Protein AF-A0A1I6L1E8-F1 (afdb_monomer)

Organism: NCBI:txid1166337

Solvent-accessible surface area (backbone atoms only — not comparable to full-atom values): 13749 Å² total; per-residue (Å²): 143,84,75,84,74,74,84,59,67,59,55,34,40,74,47,43,68,60,51,37,46,68,65,55,56,57,80,33,70,62,104,59,53,76,53,41,58,64,38,25,51,51,26,53,58,35,51,70,70,40,59,64,65,52,65,41,67,74,58,65,43,66,90,60,54,74,82,74,50,52,73,67,56,50,54,50,47,52,53,53,31,50,59,41,52,62,48,39,50,61,25,24,54,32,22,46,51,32,17,53,41,19,40,53,50,17,61,52,37,70,72,37,87,89,50,58,69,62,30,28,50,42,27,41,45,30,13,51,54,20,44,54,50,26,55,63,56,29,70,67,52,53,52,50,50,51,51,52,53,53,49,54,51,51,53,47,35,54,53,43,51,52,50,28,51,55,29,44,64,61,31,54,59,35,39,53,48,33,58,62,52,56,76,69,55,83,51,35,75,47,44,53,57,49,38,62,64,24,45,33,47,30,48,68,38,34,62,55,25,19,74,56,37,65,86,40,38,70,55,39,64,61,44,45,57,68,36,65,58,81,70,65,41,93,39,67,67,52,33,52,52,54,51,49,52,52,47,52,54,38,49,53,53,53,60,77,72,109

Nearest PDB structures (foldseek):
  8yns-assembly1_R  TM=3.116E-01  e=3.490E-01  Homo sapiens
  4z35-assembly1_A  TM=2.557E-01  e=1.732E+00  Homo sapiens
  6bqg-assembly1_A  TM=2.833E-01  e=2.913E+00  Homo sapiens

pLDDT: mean 87.45, std 11.3, range [38.75, 97.56]

Radius of gyration: 33.67 Å; Cα contacts (8 Å, |Δi|>4): 260; chains: 1; bounding box: 73×27×95 Å

Foldseek 3Di:
DDDPDDQDPLLALVVLVVQLDPLQCVVQPDPCRLVLSVLSVVLVVLVVVAPSQLLALCSVCPPQDLLNDDVVSLVVSVVSNVVRLVSLVVSLVSLQVSLVSLVVVLVVLVPDPSGDVRNSVSSNSSNVSSVVSSVCSDPVNSVVSSVVRSVVSVVSNVVLVVLLCVLLVQQQVLLVVLLVCLVVDDWLVSCLVSLVRRLLSNLVSQVSNCVSPVVSVVLSVQSNVLNVPNDGDPGPVSSVVSSVSSNVSSVVVNVVSD

Secondary structure (DSSP, 8-state):
----PPPPGGG-HHHHHHHTHHHHHHTT-SS-TTSHHHHHHHHHHHHHTS-GGGGSHHHHTTT--GGG--HHHHHHHHHHHHHHHHHHHHHHHHHHHHHHHHHHHHHHHHH-TTS-HHHHHHHHHHHHHHHHHHHHT-HHHHHHHHHHHHHHHHHHHHHHHHHHHHHHHHHHHHHHHHHHHGGG--STTHHHHHIIIIIHHHHHHHHHHHHH-GGGHHHHHHHHHHHH--PPPSSHHHHHHHHHHHHHHHHHHHHHT-

Sequence (258 aa):
MALPIKYPDELKNSNWQKKKGLVAKIATSGDAGTGIGKLLIALEAAWGKIKWDQLGFDQVMKGVGRTSVGEDHIKEYVKVVNGEISKALPARKLAAAVETEAKKVAEGWAKDKLIPKSATAAAAGVSLAARDLAYAMAPGNFAEFMKEEVNAIRVAIKKNEAFKQQALQKVKPLVAKMLSEAAKVKQPEDWADFWKEYVRGVGTQMPLAAKAEPALDPLYRKFKAPAANQTNPKDDKEMKKRLNEVITLGKEIQAELR

Structure (mmCIF, N/CA/C/O backbone):
data_AF-A0A1I6L1E8-F1
#
_entry.id   AF-A0A1I6L1E8-F1
#
loop_
_atom_site.group_PDB
_atom_site.id
_atom_site.type_symbol
_atom_site.label_atom_id
_atom_site.label_alt_id
_atom_site.label_comp_id
_atom_site.label_asym_id
_atom_site.label_entity_id
_atom_site.label_seq_id
_atom_site.pdbx_PDB_ins_code
_atom_site.Cartn_x
_atom_site.Cartn_y
_atom_site.Cartn_z
_atom_site.occupancy
_atom_site.B_iso_or_equiv
_atom_site.auth_seq_id
_atom_site.auth_comp_id
_atom_site.auth_asym_id
_atom_site.auth_atom_id
_atom_site.pdbx_PDB_model_num
ATOM 1 N N . MET A 1 1 ? 3.539 -1.031 11.657 1.00 53.78 1 MET A N 1
ATOM 2 C CA . MET A 1 1 ? 2.269 -1.394 10.979 1.00 53.78 1 MET A CA 1
ATOM 3 C C . MET A 1 1 ? 1.324 -2.172 11.899 1.00 53.78 1 MET A C 1
ATOM 5 O O . MET A 1 1 ? 1.494 -3.368 12.114 1.00 53.78 1 MET A O 1
ATOM 9 N N . ALA A 1 2 ? 0.338 -1.453 12.440 1.00 43.38 2 ALA A N 1
ATOM 10 C CA . ALA A 1 2 ? -0.875 -1.951 13.087 1.00 43.38 2 ALA A CA 1
ATOM 11 C C . ALA A 1 2 ? -1.807 -0.718 13.330 1.00 43.38 2 ALA A C 1
ATOM 13 O O . ALA A 1 2 ? -1.333 0.240 13.919 1.00 43.38 2 ALA A O 1
ATOM 14 N N . LEU A 1 3 ? -3.084 -0.633 12.904 1.00 54.00 3 LEU A N 1
ATOM 15 C CA . LEU A 1 3 ? -3.986 -1.745 12.593 1.00 54.00 3 LEU A CA 1
ATOM 16 C C . LEU A 1 3 ? -5.151 -1.465 11.618 1.00 54.00 3 LEU A C 1
ATOM 18 O O . LEU A 1 3 ? -5.860 -0.466 11.755 1.00 54.00 3 LEU A O 1
ATOM 22 N N . PRO A 1 4 ? -5.504 -2.488 10.811 1.00 58.53 4 PRO A N 1
ATOM 23 C CA . PRO A 1 4 ? -6.896 -2.876 10.605 1.00 58.53 4 PRO A CA 1
ATOM 24 C C . PRO A 1 4 ? -7.494 -3.322 11.947 1.00 58.53 4 PRO A C 1
ATOM 26 O O . PRO A 1 4 ? -7.360 -4.470 12.378 1.00 58.53 4 PRO A O 1
ATOM 29 N N . ILE A 1 5 ? -8.098 -2.373 12.654 1.00 69.94 5 ILE A N 1
ATOM 30 C CA . ILE A 1 5 ? -8.742 -2.621 13.939 1.00 69.94 5 ILE A CA 1
ATOM 31 C C . ILE A 1 5 ? -9.924 -3.567 13.684 1.00 69.94 5 ILE A C 1
ATOM 33 O O . ILE A 1 5 ? -10.759 -3.321 12.816 1.00 69.94 5 ILE A O 1
ATOM 37 N N . LYS A 1 6 ? -9.999 -4.682 14.412 1.00 84.81 6 LYS A N 1
ATOM 38 C CA . LYS A 1 6 ? -11.206 -5.515 14.406 1.00 84.81 6 LYS A CA 1
ATOM 39 C C . LYS A 1 6 ? -12.206 -4.918 15.382 1.00 84.81 6 LYS A C 1
ATOM 41 O O . LYS A 1 6 ? -11.819 -4.494 16.467 1.00 84.81 6 LYS A O 1
ATOM 46 N N . TYR A 1 7 ? -13.483 -4.912 15.007 1.00 90.81 7 TYR A N 1
ATOM 47 C CA . TYR A 1 7 ? -14.528 -4.482 15.926 1.00 90.81 7 TYR A CA 1
ATOM 48 C C . TYR A 1 7 ? -14.605 -5.458 17.115 1.00 90.81 7 TYR A C 1
ATOM 50 O O . TYR A 1 7 ? -14.816 -6.651 16.871 1.00 90.81 7 TYR A O 1
ATOM 58 N N . PRO A 1 8 ? -14.426 -4.999 18.369 1.00 92.88 8 PRO A N 1
ATOM 59 C CA . PRO A 1 8 ? -14.453 -5.879 19.533 1.00 92.88 8 PRO A CA 1
ATOM 60 C C . PRO A 1 8 ? -15.817 -6.547 19.716 1.00 92.88 8 PRO A C 1
ATOM 62 O O . PRO A 1 8 ? -16.863 -5.902 19.607 1.00 92.88 8 PRO A O 1
ATOM 65 N N . ASP A 1 9 ? -15.822 -7.837 20.046 1.00 94.00 9 ASP A N 1
ATOM 66 C CA . ASP A 1 9 ? -17.060 -8.586 20.266 1.00 94.00 9 ASP A CA 1
ATOM 67 C C . ASP A 1 9 ? -17.824 -8.085 21.498 1.00 94.00 9 ASP A C 1
ATOM 69 O O . ASP A 1 9 ? -19.053 -8.137 21.529 1.00 94.00 9 ASP A O 1
ATOM 73 N N . GLU A 1 10 ? -17.124 -7.569 22.504 1.00 93.25 10 GLU A N 1
ATOM 74 C CA . GLU A 1 10 ? -17.691 -6.941 23.697 1.00 93.25 10 GLU A CA 1
ATOM 75 C C . GLU A 1 10 ? -18.568 -5.738 23.353 1.00 93.25 10 GLU A C 1
ATOM 77 O O . GLU A 1 10 ? -19.549 -5.484 24.049 1.00 93.25 10 GLU A O 1
ATOM 82 N N . LEU A 1 11 ? -18.248 -5.030 22.267 1.00 94.75 11 LEU A N 1
ATOM 83 C CA . LEU A 1 11 ? -18.979 -3.845 21.825 1.00 94.75 11 LEU A CA 1
ATOM 84 C C . LEU A 1 11 ? -20.156 -4.180 20.909 1.00 94.75 11 LEU A C 1
ATOM 86 O O . LEU A 1 11 ? -20.935 -3.297 20.567 1.00 94.75 11 LEU A O 1
ATOM 90 N N . LYS A 1 12 ? -20.352 -5.455 20.558 1.00 93.31 12 LYS A N 1
ATOM 91 C CA . LYS A 1 12 ? -21.557 -5.858 19.836 1.00 93.31 12 LYS A CA 1
ATOM 92 C C . LYS A 1 12 ? -22.771 -5.761 20.755 1.00 93.31 12 LYS A C 1
ATOM 94 O O . LYS A 1 12 ? -22.840 -6.446 21.781 1.00 93.31 12 LYS A O 1
ATOM 99 N N . ASN A 1 13 ? -23.794 -5.008 20.359 1.00 90.44 13 ASN A N 1
ATOM 100 C CA . ASN A 1 13 ? -25.059 -4.915 21.080 1.00 90.44 13 ASN A CA 1
ATOM 101 C C . ASN A 1 13 ? -25.682 -6.306 21.260 1.00 90.44 13 ASN A C 1
ATOM 103 O O . ASN A 1 13 ? -26.184 -6.618 22.336 1.00 90.44 13 ASN A O 1
ATOM 107 N N . SER A 1 14 ? -25.578 -7.193 20.265 1.00 89.56 14 SER A N 1
ATOM 108 C CA . SER A 1 14 ? -26.045 -8.579 20.398 1.00 89.56 14 SER A CA 1
ATOM 109 C C . SER A 1 14 ? -25.399 -9.310 21.580 1.00 89.56 14 SER A C 1
ATOM 111 O O . SER A 1 14 ? -26.069 -10.067 22.281 1.00 89.56 14 SER A O 1
ATOM 113 N N . ASN A 1 15 ? -24.108 -9.076 21.827 1.00 89.88 15 ASN A N 1
ATOM 114 C CA . ASN A 1 15 ? -23.373 -9.695 22.926 1.00 89.88 15 ASN A CA 1
ATOM 115 C C . ASN A 1 15 ? -23.704 -9.026 24.260 1.00 89.88 15 ASN A C 1
ATOM 117 O O . ASN A 1 15 ? -23.913 -9.729 25.249 1.00 89.88 15 ASN A O 1
ATOM 121 N N . TRP A 1 16 ? -23.851 -7.701 24.281 1.00 87.69 16 TRP A N 1
ATOM 122 C CA . TRP A 1 16 ? -24.336 -6.964 25.449 1.00 87.69 16 TRP A CA 1
ATOM 123 C C . TRP A 1 16 ? -25.709 -7.465 25.920 1.00 87.69 16 TRP A C 1
ATOM 125 O O . TRP A 1 16 ? -25.883 -7.804 27.092 1.00 87.69 16 TRP A O 1
ATOM 135 N N . GLN A 1 17 ? -26.678 -7.593 25.006 1.00 85.12 17 GLN A N 1
ATOM 136 C CA . GLN A 1 17 ? -28.033 -8.051 25.335 1.00 85.12 17 GLN A CA 1
ATOM 137 C C . GLN A 1 17 ? -28.064 -9.485 25.880 1.00 85.12 17 GLN A C 1
ATOM 139 O O . GLN A 1 17 ? -28.928 -9.795 26.704 1.00 85.12 17 GLN A O 1
ATOM 144 N N . LYS A 1 18 ? -27.133 -10.345 25.439 1.00 85.06 18 LYS A N 1
ATOM 145 C CA . LYS A 1 18 ? -26.956 -11.709 25.958 1.00 85.06 18 LYS A CA 1
ATOM 146 C C . LYS A 1 18 ? -26.315 -11.708 27.350 1.00 85.06 18 LYS A C 1
ATOM 148 O O . LYS A 1 18 ? -26.827 -12.365 28.250 1.00 85.06 18 LYS A O 1
ATOM 153 N N . LYS A 1 19 ? -25.222 -10.960 27.540 1.00 84.06 19 LYS A N 1
ATOM 154 C CA . LYS A 1 19 ? -24.396 -11.003 28.762 1.00 84.06 19 LYS A CA 1
ATOM 155 C C . LYS A 1 19 ? -24.996 -10.254 29.957 1.00 84.06 19 LYS A C 1
ATOM 157 O O . LYS A 1 19 ? -24.737 -10.650 31.087 1.00 84.06 19 LYS A O 1
ATOM 162 N N . LYS A 1 20 ? -25.818 -9.218 29.745 1.00 73.44 20 LYS A N 1
ATOM 163 C CA . LYS A 1 20 ? -26.430 -8.462 30.858 1.00 73.44 20 LYS A CA 1
ATOM 164 C C . LYS A 1 20 ? -27.486 -9.251 31.654 1.00 73.44 20 LYS A C 1
ATOM 166 O O . LYS A 1 20 ? -27.786 -8.896 32.787 1.00 73.44 20 LYS A O 1
ATOM 171 N N . GLY A 1 21 ? -28.035 -10.332 31.090 1.00 72.69 21 GLY A N 1
ATOM 172 C CA . GLY A 1 21 ? -29.026 -11.189 31.755 1.00 72.69 21 GLY A CA 1
ATOM 173 C C . GLY A 1 21 ? -30.422 -10.562 31.916 1.00 72.69 21 GLY A C 1
ATOM 174 O O . GLY A 1 21 ? -30.653 -9.396 31.593 1.00 72.69 21 GLY A O 1
ATOM 175 N N . LEU A 1 22 ? -31.386 -11.364 32.391 1.00 71.94 22 LEU A N 1
ATOM 176 C CA . LEU A 1 22 ? -32.785 -10.949 32.602 1.00 71.94 22 LEU A CA 1
ATOM 177 C C . LEU A 1 22 ? -32.937 -9.943 33.752 1.00 71.94 22 LEU A C 1
ATOM 179 O O . LEU A 1 22 ? -33.719 -9.006 33.638 1.00 71.94 22 LEU A O 1
ATOM 183 N N . VAL A 1 23 ? -32.145 -10.081 34.819 1.00 61.84 23 VAL A N 1
ATOM 184 C CA . VAL A 1 23 ? -32.236 -9.209 36.002 1.00 61.84 23 VAL A CA 1
ATOM 185 C C . VAL A 1 23 ? -31.848 -7.768 35.670 1.00 61.84 23 VAL A C 1
ATOM 187 O O . VAL A 1 23 ? -32.558 -6.859 36.068 1.00 61.84 23 VAL A O 1
ATOM 190 N N . ALA A 1 24 ? -30.820 -7.531 34.847 1.00 61.12 24 ALA A N 1
ATOM 191 C CA . ALA A 1 24 ? -30.499 -6.181 34.379 1.00 61.12 24 ALA A CA 1
ATOM 192 C C . ALA A 1 24 ? -31.568 -5.600 33.440 1.00 61.12 24 ALA A C 1
ATOM 194 O O . ALA A 1 24 ? -31.746 -4.387 33.404 1.00 61.12 24 ALA A O 1
ATOM 195 N N . LYS A 1 25 ? -32.283 -6.438 32.671 1.00 63.44 25 LYS A N 1
ATOM 196 C CA . LYS A 1 25 ? -33.417 -5.992 31.836 1.00 63.44 25 LYS A CA 1
ATOM 197 C C . LYS A 1 25 ? -34.610 -5.550 32.687 1.00 63.44 25 LYS A C 1
ATOM 199 O O . LYS A 1 25 ? -35.291 -4.609 32.305 1.00 63.44 25 LYS A O 1
ATOM 204 N N . ILE A 1 26 ? -34.836 -6.215 33.821 1.00 61.50 26 ILE A N 1
ATOM 205 C CA . ILE A 1 26 ? -35.952 -5.941 34.735 1.00 61.50 26 ILE A CA 1
ATOM 206 C C . ILE A 1 26 ? -35.602 -4.813 35.715 1.00 61.50 26 ILE A C 1
ATOM 208 O O . ILE A 1 26 ? -36.386 -3.896 35.878 1.00 61.50 26 ILE A O 1
ATOM 212 N N . ALA A 1 27 ? -34.399 -4.791 36.294 1.00 58.44 27 ALA A N 1
ATOM 213 C CA . ALA A 1 27 ? -33.936 -3.706 37.170 1.00 58.44 27 ALA A CA 1
ATOM 214 C C . ALA A 1 27 ? -33.818 -2.347 36.448 1.00 58.44 27 ALA A C 1
ATOM 216 O O . ALA A 1 27 ? -33.660 -1.311 37.083 1.00 58.44 27 ALA A O 1
ATOM 217 N N . THR A 1 28 ? -33.892 -2.349 35.114 1.00 59.03 28 THR A N 1
ATOM 218 C CA . THR A 1 28 ? -33.894 -1.146 34.272 1.00 59.03 28 THR A CA 1
ATOM 219 C C . THR A 1 28 ? -35.196 -0.984 33.480 1.00 59.03 28 THR A C 1
ATOM 221 O O . THR A 1 28 ? -35.211 -0.281 32.469 1.00 59.03 28 THR A O 1
ATOM 224 N N . SER A 1 29 ? -36.281 -1.645 33.914 1.00 44.25 29 SER A N 1
ATOM 225 C CA . SER A 1 29 ? -37.580 -1.667 33.238 1.00 44.25 29 SER A CA 1
ATOM 226 C C . SER A 1 29 ? -38.199 -0.272 33.127 1.00 44.25 29 SER A C 1
ATOM 228 O O . SER A 1 29 ? -38.826 0.235 34.053 1.00 44.25 29 SER A O 1
ATOM 230 N N . GLY A 1 30 ? -38.015 0.307 31.946 1.00 44.34 30 GLY A N 1
ATOM 231 C CA . GLY A 1 30 ? -38.649 1.515 31.441 1.00 44.34 30 GLY A CA 1
ATOM 232 C C . GLY A 1 30 ? -37.804 2.039 30.289 1.00 44.34 30 GLY A C 1
ATOM 233 O O . GLY A 1 30 ? -36.834 2.721 30.580 1.00 44.34 30 GLY A O 1
ATOM 234 N N . ASP A 1 31 ? -38.114 1.617 29.049 1.00 38.75 31 ASP A N 1
ATOM 235 C CA . ASP A 1 31 ? -37.709 2.025 27.670 1.00 38.75 31 ASP A CA 1
ATOM 236 C C . ASP A 1 31 ? -36.354 2.735 27.367 1.00 38.75 31 ASP A C 1
ATOM 238 O O . ASP A 1 31 ? -36.038 3.040 26.218 1.00 38.75 31 ASP A O 1
ATOM 242 N N . ALA A 1 32 ? -35.484 2.918 28.354 1.00 44.16 32 ALA A N 1
ATOM 243 C CA . ALA A 1 32 ? -34.256 3.712 28.372 1.00 44.16 32 ALA A CA 1
ATOM 244 C C . ALA A 1 32 ? -33.122 3.012 29.163 1.00 44.16 32 ALA A C 1
ATOM 246 O O . ALA A 1 32 ? -32.092 3.619 29.461 1.00 44.16 32 ALA A O 1
ATOM 247 N N . GLY A 1 33 ? -33.297 1.727 29.503 1.00 52.34 33 GLY A N 1
ATOM 248 C CA . GLY A 1 33 ? -32.424 0.953 30.388 1.00 52.34 33 GLY A CA 1
ATOM 249 C C . GLY A 1 33 ? -30.942 0.985 29.994 1.00 52.34 33 GLY A C 1
ATOM 250 O O . GLY A 1 33 ? -30.547 0.514 28.928 1.00 52.34 33 GLY A O 1
ATOM 251 N N . THR A 1 34 ? -30.137 1.572 30.882 1.00 58.66 34 THR A N 1
ATOM 252 C CA . THR A 1 34 ? -28.682 1.820 30.830 1.00 58.66 34 THR A CA 1
ATOM 253 C C . THR A 1 34 ? -28.130 2.735 29.734 1.00 58.66 34 THR A C 1
ATOM 255 O O . THR A 1 34 ? -26.962 3.073 29.828 1.00 58.66 34 THR A O 1
ATOM 258 N N . GLY A 1 35 ? -28.851 3.090 28.665 1.00 74.88 35 GLY A N 1
ATOM 259 C CA . GLY A 1 35 ? -28.316 3.904 27.548 1.00 74.88 35 GLY A CA 1
ATOM 260 C C . GLY A 1 35 ? -27.226 3.236 26.676 1.00 74.88 35 GLY A C 1
ATOM 261 O O . GLY A 1 35 ? -27.119 3.540 25.485 1.00 74.88 35 GLY A O 1
ATOM 262 N N . ILE A 1 36 ? -26.488 2.255 27.214 1.00 86.88 36 ILE A N 1
ATOM 263 C CA . ILE A 1 36 ? -25.395 1.519 26.551 1.00 86.88 36 ILE A CA 1
ATOM 264 C C . ILE A 1 36 ? -25.857 0.890 25.234 1.00 86.88 36 ILE A C 1
ATOM 266 O O . ILE A 1 36 ? -25.203 1.064 24.216 1.00 86.88 36 ILE A O 1
ATOM 270 N N . GLY A 1 37 ? -26.997 0.187 25.210 1.00 86.25 37 GLY A N 1
ATOM 271 C CA . GLY A 1 37 ? -27.439 -0.542 24.010 1.00 86.25 37 GLY A CA 1
ATOM 272 C C . GLY A 1 37 ? -27.645 0.360 22.787 1.00 86.25 37 GLY A C 1
ATOM 273 O O . GLY A 1 37 ? -27.235 0.009 21.683 1.00 86.25 37 GLY A O 1
ATOM 274 N N . LYS A 1 38 ? -28.213 1.557 22.989 1.00 88.50 38 LYS A N 1
ATOM 275 C CA . LYS A 1 38 ? -28.389 2.562 21.928 1.00 88.50 38 LYS A CA 1
ATOM 276 C C . LYS A 1 38 ? -27.041 3.095 21.438 1.00 88.50 38 LYS A C 1
ATOM 278 O O . LYS A 1 38 ? -26.848 3.248 20.234 1.00 88.50 38 LYS A O 1
ATOM 283 N N . LEU A 1 39 ? -26.111 3.345 22.361 1.00 93.25 39 LEU A N 1
ATOM 284 C CA . LEU A 1 39 ? -24.757 3.789 22.033 1.00 93.25 39 LEU A CA 1
ATOM 285 C C . LEU A 1 39 ? -23.967 2.714 21.274 1.00 93.25 39 LEU A C 1
ATOM 287 O O . LEU A 1 39 ? -23.290 3.052 20.309 1.00 93.25 39 LEU A O 1
ATOM 291 N N . LEU A 1 40 ? -24.101 1.433 21.639 1.00 94.12 40 LEU A N 1
ATOM 292 C CA . LEU A 1 40 ? -23.468 0.318 20.925 1.00 94.12 40 LEU A CA 1
ATOM 293 C C . LEU A 1 40 ? -23.990 0.199 19.488 1.00 94.12 40 LEU A C 1
ATOM 295 O O . LEU A 1 40 ? -23.189 0.123 18.565 1.00 94.12 40 LEU A O 1
ATOM 299 N N . ILE A 1 41 ? -25.310 0.284 19.272 1.00 93.19 41 ILE A N 1
ATOM 300 C CA . ILE A 1 41 ? -25.895 0.284 17.915 1.00 93.19 41 ILE A CA 1
ATOM 301 C C . ILE A 1 41 ? -25.343 1.452 17.084 1.00 93.19 41 ILE A C 1
ATOM 303 O O . ILE A 1 41 ? -24.952 1.272 15.930 1.00 93.19 41 ILE A O 1
ATOM 307 N N . ALA A 1 42 ? -25.291 2.654 17.665 1.00 94.81 42 ALA A N 1
ATOM 308 C CA . ALA A 1 42 ? -24.746 3.823 16.983 1.00 94.81 42 ALA A CA 1
ATOM 309 C C . ALA A 1 42 ? -23.250 3.657 16.667 1.00 94.81 42 ALA A C 1
ATOM 311 O O . ALA A 1 42 ? -22.810 4.028 15.578 1.00 94.81 42 ALA A O 1
ATOM 312 N N . LEU A 1 43 ? -22.477 3.085 17.595 1.00 95.62 43 LEU A N 1
ATOM 313 C CA . LEU A 1 43 ? -21.054 2.811 17.423 1.00 95.62 43 LEU A CA 1
ATOM 314 C C . LEU A 1 43 ? -20.806 1.776 16.320 1.00 95.62 43 LEU A C 1
ATOM 316 O O . LEU A 1 43 ? -19.964 2.024 15.464 1.00 95.62 43 LEU A O 1
ATOM 320 N N . GLU A 1 44 ? -21.542 0.662 16.298 1.00 94.75 44 GLU A N 1
ATOM 321 C CA . GLU A 1 44 ? -21.472 -0.342 15.225 1.00 94.75 44 GLU A CA 1
ATOM 322 C C . GLU A 1 44 ? -21.767 0.280 13.855 1.00 94.75 44 GLU A C 1
ATOM 324 O O . GLU A 1 44 ? -21.016 0.089 12.897 1.00 94.75 44 GLU A O 1
ATOM 329 N N . ALA A 1 45 ? -22.829 1.086 13.764 1.00 94.69 45 ALA A N 1
ATOM 330 C CA . ALA A 1 45 ? -23.203 1.756 12.525 1.00 94.69 45 ALA A CA 1
ATOM 331 C C . ALA A 1 45 ? -22.151 2.784 12.072 1.00 94.69 45 ALA A C 1
ATOM 333 O O . ALA A 1 45 ? -21.882 2.906 10.878 1.00 94.69 45 ALA A O 1
ATOM 334 N N . ALA A 1 46 ? -21.550 3.533 13.001 1.00 94.25 46 ALA A N 1
ATOM 335 C CA . ALA A 1 46 ? -20.466 4.463 12.691 1.00 94.25 46 ALA A CA 1
ATOM 336 C C . ALA A 1 46 ? -19.195 3.721 12.255 1.00 94.25 46 ALA A C 1
ATOM 338 O O . ALA A 1 46 ? -18.556 4.122 11.285 1.00 94.25 46 ALA A O 1
ATOM 339 N N . TRP A 1 47 ? -18.870 2.615 12.925 1.00 93.50 47 TRP A N 1
ATOM 340 C CA . TRP A 1 47 ? -17.738 1.756 12.598 1.00 93.50 47 TRP A CA 1
ATOM 341 C C . TRP A 1 47 ? -17.835 1.171 11.186 1.00 93.50 47 TRP A C 1
ATOM 343 O O . TRP A 1 47 ? -16.867 1.205 10.429 1.00 93.50 47 TRP A O 1
ATOM 353 N N . GLY A 1 48 ? -19.017 0.671 10.812 1.00 91.69 48 GLY A N 1
ATOM 354 C CA . GLY A 1 48 ? -19.269 0.061 9.505 1.00 91.69 48 GLY A CA 1
ATOM 355 C C . GLY A 1 48 ? -19.222 1.033 8.320 1.00 91.69 48 GLY A C 1
ATOM 356 O O . GLY A 1 48 ? -19.139 0.591 7.178 1.00 91.69 48 GLY A O 1
ATOM 357 N N . LYS A 1 49 ? -19.252 2.351 8.561 1.00 92.12 49 LYS A N 1
ATOM 358 C CA . LYS A 1 49 ? -19.112 3.377 7.509 1.00 92.12 49 LYS A CA 1
ATOM 359 C C . LYS A 1 49 ? -17.661 3.634 7.099 1.00 92.12 49 LYS A C 1
ATOM 361 O O . LYS A 1 49 ? -17.435 4.294 6.083 1.00 92.12 49 LYS A O 1
ATOM 366 N N . ILE A 1 50 ? -16.702 3.179 7.901 1.00 91.06 50 ILE A N 1
ATOM 367 C CA . ILE A 1 50 ? -15.275 3.397 7.673 1.00 91.06 50 ILE A CA 1
ATOM 368 C C . ILE A 1 50 ? -14.769 2.286 6.760 1.00 91.06 50 ILE A C 1
ATOM 370 O O . ILE A 1 50 ? -14.928 1.100 7.059 1.00 91.06 50 ILE A O 1
ATOM 374 N N . LYS A 1 51 ? -14.142 2.663 5.646 1.00 90.38 51 LYS A N 1
ATOM 375 C CA . LYS A 1 51 ? -13.523 1.700 4.735 1.00 90.38 51 LYS A CA 1
ATOM 376 C C . LYS A 1 51 ? -12.122 1.357 5.226 1.00 90.38 51 LYS A C 1
ATOM 378 O O . LYS A 1 51 ? -11.133 1.941 4.798 1.00 90.38 51 LYS A O 1
ATOM 383 N N . TRP A 1 52 ? -12.050 0.426 6.174 1.00 87.06 52 TRP A N 1
ATOM 384 C CA . TRP A 1 52 ? -10.799 0.007 6.821 1.00 87.06 52 TRP A CA 1
ATOM 385 C C . TRP A 1 52 ? -9.752 -0.536 5.845 1.00 87.06 52 TRP A C 1
ATOM 387 O O . TRP A 1 52 ? -8.555 -0.404 6.086 1.00 87.06 52 TRP A O 1
ATOM 397 N N . ASP A 1 53 ? -10.195 -1.121 4.736 1.00 84.31 53 ASP A N 1
ATOM 398 C CA . ASP A 1 53 ? -9.336 -1.571 3.647 1.00 84.31 53 ASP A CA 1
ATOM 399 C C . ASP A 1 53 ? -8.664 -0.400 2.918 1.00 84.31 53 ASP A C 1
ATOM 401 O O . ASP A 1 53 ? -7.520 -0.530 2.503 1.00 84.31 53 ASP A O 1
ATOM 405 N N . GLN A 1 54 ? -9.305 0.766 2.834 1.00 85.69 54 GLN A N 1
ATOM 406 C CA . GLN A 1 54 ? -8.757 1.960 2.179 1.00 85.69 54 GLN A CA 1
ATOM 407 C C . GLN A 1 54 ? -7.746 2.740 3.030 1.00 85.69 54 GLN A C 1
ATOM 409 O O . GLN A 1 54 ? -7.256 3.779 2.595 1.00 85.69 54 GLN A O 1
ATOM 414 N N . LEU A 1 55 ? -7.407 2.252 4.227 1.00 86.06 55 LEU A N 1
ATOM 415 C CA . LEU A 1 55 ? -6.346 2.845 5.042 1.00 86.06 55 LEU A CA 1
ATOM 416 C C . LEU A 1 55 ? -4.947 2.379 4.625 1.00 86.06 55 LEU A C 1
ATOM 418 O O . LEU A 1 55 ? -3.984 3.065 4.926 1.00 86.06 55 LEU A O 1
ATOM 422 N N . GLY A 1 56 ? -4.814 1.230 3.955 1.00 83.38 56 GLY A N 1
ATOM 423 C CA . GLY A 1 56 ? -3.514 0.701 3.533 1.00 83.38 56 GLY A CA 1
ATOM 424 C C . GLY A 1 56 ? -3.130 1.144 2.124 1.00 83.38 56 GLY A C 1
ATOM 425 O O . GLY A 1 56 ? -3.959 1.106 1.211 1.00 83.38 56 GLY A O 1
ATOM 426 N N . PHE A 1 57 ? -1.859 1.489 1.910 1.00 76.81 57 PHE A N 1
ATOM 427 C CA . PHE A 1 57 ? -1.394 1.966 0.605 1.00 76.81 57 PHE A CA 1
ATOM 428 C C . PHE A 1 57 ? -1.650 0.976 -0.536 1.00 76.81 57 PHE A C 1
ATOM 430 O O . PHE A 1 57 ? -2.197 1.352 -1.571 1.00 76.81 57 PHE A O 1
ATOM 437 N N . ASP A 1 58 ? -1.323 -0.304 -0.334 1.00 76.81 58 ASP A N 1
ATOM 438 C CA . ASP A 1 58 ? -1.482 -1.345 -1.361 1.00 76.81 58 ASP A CA 1
ATOM 439 C C . ASP A 1 58 ? -2.953 -1.535 -1.793 1.00 76.81 58 ASP A C 1
ATOM 441 O O . ASP A 1 58 ? -3.227 -2.006 -2.897 1.00 76.81 58 ASP A O 1
ATOM 445 N N . GLN A 1 59 ? -3.913 -1.175 -0.936 1.00 77.50 59 GLN A N 1
ATOM 446 C CA . GLN A 1 59 ? -5.341 -1.270 -1.243 1.00 77.50 59 GLN A CA 1
ATOM 447 C C . GLN A 1 59 ? -5.850 -0.054 -2.017 1.00 77.50 59 GLN A C 1
ATOM 449 O O . GLN A 1 59 ? -6.707 -0.213 -2.887 1.00 77.50 59 GLN A O 1
ATOM 454 N N . VAL A 1 60 ? -5.318 1.137 -1.721 1.00 75.69 60 VAL A N 1
ATOM 455 C CA . VAL A 1 60 ? -5.623 2.367 -2.467 1.00 75.69 60 VAL A CA 1
ATOM 456 C C . VAL A 1 60 ? -4.996 2.311 -3.858 1.00 75.69 60 VAL A C 1
ATOM 458 O O . VAL A 1 60 ? -5.651 2.634 -4.842 1.00 75.69 60 VAL A O 1
ATOM 461 N N . MET A 1 61 ? -3.767 1.806 -3.958 1.00 72.81 61 MET A N 1
ATOM 462 C CA . MET A 1 61 ? -2.987 1.776 -5.196 1.00 72.81 61 MET A CA 1
ATOM 463 C C . MET A 1 61 ? -3.115 0.468 -5.984 1.00 72.81 61 MET A C 1
ATOM 465 O O . MET A 1 61 ? -2.193 0.076 -6.705 1.00 72.81 61 MET A O 1
ATOM 469 N N . LYS A 1 62 ? -4.249 -0.234 -5.865 1.00 69.69 62 LYS A N 1
ATOM 470 C CA . LYS A 1 62 ? -4.491 -1.480 -6.607 1.00 69.69 62 LYS A CA 1
ATOM 471 C C . LYS A 1 62 ? -4.226 -1.289 -8.102 1.00 69.69 62 LYS A C 1
ATOM 473 O O . LYS A 1 62 ? -4.828 -0.440 -8.746 1.00 69.69 62 LYS A O 1
ATOM 478 N N . GLY A 1 63 ? -3.340 -2.118 -8.652 1.00 59.41 63 GLY A N 1
ATOM 479 C CA . GLY A 1 63 ? -2.980 -2.098 -10.073 1.00 59.41 63 GLY A CA 1
ATOM 480 C C . GLY A 1 63 ? -1.809 -1.180 -10.431 1.00 59.41 63 GLY A C 1
ATOM 481 O O . GLY A 1 63 ? -1.241 -1.342 -11.509 1.00 59.41 63 GLY A O 1
ATOM 482 N N . VAL A 1 64 ? -1.369 -0.294 -9.531 1.00 62.50 64 VAL A N 1
ATOM 483 C CA . VAL A 1 64 ? -0.121 0.458 -9.709 1.00 62.50 64 VAL A CA 1
ATOM 484 C C . VAL A 1 64 ? 1.019 -0.398 -9.173 1.00 62.50 64 VAL A C 1
ATOM 486 O O . VAL A 1 64 ? 1.179 -0.584 -7.966 1.00 62.50 64 VAL A O 1
ATOM 489 N N . GLY A 1 65 ? 1.814 -0.972 -10.079 1.00 60.25 65 GLY A N 1
ATOM 490 C CA . GLY A 1 65 ? 3.028 -1.684 -9.692 1.00 60.25 65 GLY A CA 1
ATOM 491 C C . GLY A 1 65 ? 3.912 -0.771 -8.841 1.00 60.25 65 GLY A C 1
ATOM 492 O O . GLY A 1 65 ? 4.045 0.413 -9.141 1.00 60.25 65 GLY A O 1
ATOM 493 N N . ARG A 1 66 ? 4.543 -1.298 -7.783 1.00 58.12 66 ARG A N 1
ATOM 494 C CA . ARG A 1 66 ? 5.378 -0.487 -6.871 1.00 58.12 66 ARG A CA 1
ATOM 495 C C . ARG A 1 66 ? 6.477 0.304 -7.598 1.00 58.12 66 ARG A C 1
ATOM 497 O O . ARG A 1 66 ? 6.898 1.335 -7.093 1.00 58.12 66 ARG A O 1
ATOM 504 N N . THR A 1 67 ? 6.902 -0.150 -8.778 1.00 55.97 67 THR A N 1
ATOM 505 C CA . THR A 1 67 ? 7.862 0.505 -9.688 1.00 55.97 67 THR A CA 1
ATOM 506 C C . THR A 1 67 ? 7.330 1.752 -10.397 1.00 55.97 67 THR A C 1
ATOM 508 O O . THR A 1 67 ? 8.125 2.528 -10.909 1.00 55.97 67 THR A O 1
ATOM 511 N N . SER A 1 68 ? 6.014 1.950 -10.422 1.00 64.81 68 SER A N 1
ATOM 512 C CA . SER A 1 68 ? 5.322 3.078 -11.063 1.00 64.81 68 SER A CA 1
ATOM 513 C C . SER A 1 68 ? 4.787 4.095 -10.048 1.00 64.81 68 SER A C 1
ATOM 515 O O . SER A 1 68 ? 4.150 5.076 -10.422 1.00 64.81 68 SER A O 1
ATOM 517 N N . VAL A 1 69 ? 5.031 3.861 -8.756 1.00 74.56 69 VAL A N 1
ATOM 518 C CA . VAL A 1 69 ? 4.634 4.761 -7.671 1.00 74.56 69 VAL A CA 1
ATOM 519 C C . VAL A 1 69 ? 5.544 5.991 -7.658 1.00 74.56 69 VAL A C 1
ATOM 521 O O . VAL A 1 69 ? 6.754 5.885 -7.833 1.00 74.56 69 VAL A O 1
ATOM 524 N N . GLY A 1 70 ? 4.953 7.157 -7.406 1.00 79.81 70 GLY A N 1
ATOM 525 C CA . GLY A 1 70 ? 5.616 8.463 -7.396 1.00 79.81 70 GLY A CA 1
ATOM 526 C C . GLY A 1 70 ? 4.975 9.384 -6.357 1.00 79.81 70 GLY A C 1
ATOM 527 O O . GLY A 1 70 ? 4.013 8.992 -5.696 1.00 79.81 70 GLY A O 1
ATOM 528 N N . GLU A 1 71 ? 5.481 10.609 -6.210 1.00 82.50 71 GLU A N 1
ATOM 529 C CA . GLU A 1 71 ? 4.992 11.552 -5.186 1.00 82.50 71 GLU A CA 1
ATOM 530 C C . GLU A 1 71 ? 3.506 11.915 -5.352 1.00 82.50 71 GLU A C 1
ATOM 532 O O . GLU A 1 71 ? 2.804 12.102 -4.359 1.00 82.50 71 GLU A O 1
ATOM 537 N N . ASP A 1 72 ? 2.974 11.945 -6.575 1.00 83.81 72 ASP A N 1
ATOM 538 C CA . ASP A 1 72 ? 1.546 12.224 -6.787 1.00 83.81 72 ASP A CA 1
ATOM 539 C C . ASP A 1 72 ? 0.642 11.095 -6.274 1.00 83.81 72 ASP A C 1
ATOM 541 O O . ASP A 1 72 ? -0.408 11.364 -5.690 1.00 83.81 72 ASP A O 1
ATOM 545 N N . HIS A 1 73 ? 1.104 9.845 -6.351 1.00 84.88 73 HIS A N 1
ATOM 546 C CA . HIS A 1 73 ? 0.420 8.702 -5.746 1.00 84.88 73 HIS A CA 1
ATOM 547 C C . HIS A 1 73 ? 0.425 8.779 -4.209 1.00 84.88 73 HIS A C 1
ATOM 549 O O . HIS A 1 73 ? -0.540 8.377 -3.563 1.00 84.88 73 HIS A O 1
ATOM 555 N N . ILE A 1 74 ? 1.479 9.343 -3.601 1.00 86.81 74 ILE A N 1
ATOM 556 C CA . ILE A 1 74 ? 1.502 9.616 -2.155 1.00 86.81 74 ILE A CA 1
ATOM 557 C C . ILE A 1 74 ? 0.442 10.664 -1.801 1.00 86.81 74 ILE A C 1
ATOM 559 O O . ILE A 1 74 ? -0.281 10.490 -0.820 1.00 86.81 74 ILE A O 1
ATOM 563 N N . LYS A 1 75 ? 0.319 11.743 -2.585 1.00 88.00 75 LYS A N 1
ATOM 564 C CA . LYS A 1 75 ? -0.699 12.781 -2.349 1.00 88.00 75 LYS A CA 1
ATOM 565 C C . LYS A 1 75 ? -2.112 12.212 -2.456 1.00 88.00 75 LYS A C 1
ATOM 567 O O . LYS A 1 75 ? -2.952 12.517 -1.609 1.00 88.00 75 LYS A O 1
ATOM 572 N N . GLU A 1 76 ? -2.366 11.386 -3.468 1.00 87.12 76 GLU A N 1
ATOM 573 C CA . GLU A 1 76 ? -3.649 10.705 -3.645 1.00 87.12 76 GLU A CA 1
ATOM 574 C C . GLU A 1 76 ? -3.961 9.785 -2.462 1.00 87.12 76 GLU A C 1
ATOM 576 O O . GLU A 1 76 ? -5.028 9.905 -1.859 1.00 87.12 76 GLU A O 1
ATOM 581 N N . TYR A 1 77 ? -3.002 8.950 -2.058 1.00 88.56 77 TYR A N 1
ATOM 582 C CA . TYR A 1 77 ? -3.125 8.096 -0.880 1.00 88.56 77 TYR A CA 1
ATOM 583 C C . TYR A 1 77 ? -3.464 8.897 0.382 1.00 88.56 77 TYR A C 1
ATOM 585 O O . TYR A 1 77 ? -4.462 8.620 1.045 1.00 88.56 77 TYR A O 1
ATOM 593 N N . VAL A 1 78 ? -2.692 9.945 0.684 1.00 90.31 78 VAL A N 1
ATOM 594 C CA . VAL A 1 78 ? -2.920 10.804 1.858 1.00 90.31 78 VAL A CA 1
ATOM 595 C C . VAL A 1 78 ? -4.308 11.447 1.811 1.00 90.31 78 VAL A C 1
ATOM 597 O O . VAL A 1 78 ? -4.978 11.546 2.840 1.00 90.31 78 VAL A O 1
ATOM 600 N N . LYS A 1 79 ? -4.779 11.865 0.631 1.00 90.25 79 LYS A N 1
ATOM 601 C CA . LYS A 1 79 ? -6.125 12.423 0.453 1.00 90.25 79 LYS A CA 1
ATOM 602 C C . LYS A 1 79 ? -7.212 11.392 0.776 1.00 90.25 79 LYS A C 1
ATOM 604 O O . LYS A 1 79 ? -8.134 11.716 1.524 1.00 90.25 79 LYS A O 1
ATOM 609 N N . VAL A 1 80 ? -7.106 10.176 0.237 1.00 88.38 80 VAL A N 1
ATOM 610 C CA . VAL A 1 80 ? -8.066 9.084 0.483 1.00 88.38 80 VAL A CA 1
ATOM 611 C C . VAL A 1 80 ? -8.094 8.718 1.966 1.00 88.38 80 VAL A C 1
ATOM 613 O O . VAL A 1 80 ? -9.161 8.717 2.582 1.00 88.38 80 VAL A O 1
ATOM 616 N N . VAL A 1 81 ? -6.922 8.500 2.565 1.00 88.75 81 VAL A N 1
ATOM 617 C CA . VAL A 1 81 ? -6.799 8.091 3.969 1.00 88.75 81 VAL A CA 1
ATOM 618 C C . VAL A 1 81 ? -7.320 9.164 4.921 1.00 88.75 81 VAL A C 1
ATOM 620 O O . VAL A 1 81 ? -8.076 8.841 5.833 1.00 88.75 81 VAL A O 1
ATOM 623 N N . ASN A 1 82 ? -7.022 10.446 4.690 1.00 89.75 82 ASN A N 1
ATOM 624 C CA . ASN A 1 82 ? -7.600 11.533 5.489 1.00 89.75 82 ASN A CA 1
ATOM 625 C C . ASN A 1 82 ? -9.133 11.579 5.389 1.00 89.75 82 ASN A C 1
ATOM 627 O O . ASN A 1 82 ? -9.813 11.841 6.385 1.00 89.75 82 ASN A O 1
ATOM 631 N N . GLY A 1 83 ? -9.682 11.288 4.205 1.00 89.38 83 GLY A N 1
ATOM 632 C CA . GLY A 1 83 ? -11.121 11.149 3.998 1.00 89.38 83 GLY A CA 1
ATOM 633 C C . GLY A 1 83 ? -11.731 10.064 4.887 1.00 89.38 83 GLY A C 1
ATOM 634 O O . GLY A 1 83 ? -12.743 10.308 5.544 1.00 89.38 83 GLY A O 1
ATOM 635 N N . GLU A 1 84 ? -11.096 8.897 4.983 1.00 89.88 84 GLU A N 1
ATOM 636 C CA . GLU A 1 84 ? -11.565 7.801 5.840 1.00 89.88 84 GLU A CA 1
ATOM 637 C C . GLU A 1 84 ? -11.314 8.055 7.338 1.00 89.88 84 GLU A C 1
ATOM 639 O O . GLU A 1 84 ? -12.210 7.820 8.151 1.00 89.88 84 GLU A O 1
ATOM 644 N N . ILE A 1 85 ? -10.168 8.630 7.726 1.00 89.38 85 ILE A N 1
ATOM 645 C CA . ILE A 1 85 ? -9.873 9.016 9.122 1.00 89.38 85 ILE A CA 1
ATOM 646 C C . ILE A 1 85 ? -10.921 9.999 9.653 1.00 89.38 85 ILE A C 1
ATOM 648 O O . ILE A 1 85 ? -11.348 9.893 10.805 1.00 89.38 85 ILE A O 1
ATOM 652 N N . SER A 1 86 ? -11.395 10.932 8.821 1.00 89.88 86 SER A N 1
ATOM 653 C CA . SER A 1 86 ? -12.440 11.879 9.231 1.00 89.88 86 SER A CA 1
ATOM 654 C C . SER A 1 86 ? -13.732 11.175 9.681 1.00 89.88 86 SER A C 1
ATOM 656 O O . SER A 1 86 ? -14.404 11.642 10.604 1.00 89.88 86 SER A O 1
ATOM 658 N N . LYS A 1 87 ? -14.033 9.999 9.110 1.00 89.50 87 LYS A N 1
ATOM 659 C CA . LYS A 1 87 ? -15.179 9.152 9.479 1.00 89.50 87 LYS A CA 1
ATOM 660 C C . LYS A 1 87 ? -14.936 8.348 10.759 1.00 89.50 87 LYS A C 1
ATOM 662 O O . LYS A 1 87 ? -15.902 7.958 11.415 1.00 89.50 87 LYS A O 1
ATOM 667 N N . ALA A 1 88 ? -13.679 8.145 11.157 1.00 89.94 88 ALA A N 1
ATOM 668 C CA . ALA A 1 88 ? -13.321 7.498 12.419 1.00 89.94 88 ALA A CA 1
ATOM 669 C C . ALA A 1 88 ? -13.535 8.408 13.642 1.00 89.94 88 ALA A C 1
ATOM 671 O O . ALA A 1 88 ? -13.794 7.916 14.740 1.00 89.94 88 ALA A O 1
ATOM 672 N N . LEU A 1 89 ? -13.506 9.738 13.477 1.00 90.44 89 LEU A N 1
ATOM 673 C CA . LEU A 1 89 ? -13.704 10.682 14.586 1.00 90.44 89 LEU A CA 1
ATOM 674 C C . LEU A 1 89 ? -15.092 10.559 15.256 1.00 90.44 89 LEU A C 1
ATOM 676 O O . LEU A 1 89 ? -15.142 10.503 16.490 1.00 90.44 89 LEU A O 1
ATOM 680 N N . PRO A 1 90 ? -16.219 10.478 14.516 1.00 92.56 90 PRO A N 1
ATOM 681 C CA . PRO A 1 90 ? -17.522 10.167 15.107 1.00 92.56 90 PRO A CA 1
ATOM 682 C C . PRO A 1 90 ? -17.558 8.826 15.848 1.00 92.56 90 PRO A C 1
ATOM 684 O O . PRO A 1 90 ? -18.078 8.765 16.962 1.00 92.56 90 PRO A O 1
ATOM 687 N N . ALA A 1 91 ? -16.974 7.769 15.271 1.00 93.94 91 ALA A N 1
ATOM 688 C CA . ALA A 1 91 ? -16.916 6.455 15.909 1.00 93.94 91 ALA A CA 1
ATOM 689 C C . ALA A 1 91 ? -16.124 6.511 17.224 1.00 93.94 91 ALA A C 1
ATOM 691 O O . ALA A 1 91 ? -16.560 5.963 18.234 1.00 93.94 91 ALA A O 1
ATOM 692 N N . ARG A 1 92 ? -15.010 7.253 17.263 1.00 94.75 92 ARG A N 1
ATOM 693 C CA . ARG A 1 92 ? -14.236 7.483 18.490 1.00 94.75 92 ARG A CA 1
ATOM 694 C C . ARG A 1 92 ? -15.054 8.178 19.573 1.00 94.75 92 ARG A C 1
ATOM 696 O O . ARG A 1 92 ? -15.005 7.762 20.727 1.00 94.75 92 ARG A O 1
ATOM 703 N N . LYS A 1 93 ? -15.803 9.227 19.218 1.00 95.38 93 LYS A N 1
ATOM 704 C CA . LYS A 1 93 ? -16.673 9.937 20.172 1.00 95.38 93 LYS A CA 1
ATOM 705 C C . LYS A 1 93 ? -17.738 9.007 20.753 1.00 95.38 93 LYS A C 1
ATOM 707 O O . LYS A 1 93 ? -17.983 9.042 21.954 1.00 95.38 93 LYS A O 1
ATOM 712 N N . LEU A 1 94 ? -18.327 8.150 19.920 1.00 96.12 94 LEU A N 1
ATOM 713 C CA . LEU A 1 94 ? -19.289 7.142 20.363 1.00 96.12 94 LEU A CA 1
ATOM 714 C C . LEU A 1 94 ? -18.642 6.091 21.270 1.00 96.12 94 LEU A C 1
ATOM 716 O O . LEU A 1 94 ? -19.223 5.754 22.294 1.00 96.12 94 LEU A O 1
ATOM 720 N N . ALA A 1 95 ? -17.431 5.625 20.955 1.00 96.50 95 ALA A N 1
ATOM 721 C CA . ALA A 1 95 ? -16.691 4.702 21.811 1.00 96.50 95 ALA A CA 1
ATOM 722 C C . ALA A 1 95 ? -16.388 5.321 23.189 1.00 96.50 95 ALA A C 1
ATOM 724 O O . ALA A 1 95 ? -16.622 4.680 24.207 1.00 96.50 95 ALA A O 1
ATOM 725 N N . ALA A 1 96 ? -15.981 6.592 23.248 1.00 96.56 96 ALA A N 1
ATOM 726 C CA . ALA A 1 96 ? -15.807 7.296 24.521 1.00 96.56 96 ALA A CA 1
ATOM 727 C C . ALA A 1 96 ? -17.129 7.427 25.308 1.00 96.56 96 ALA A C 1
ATOM 729 O O . ALA A 1 96 ? -17.154 7.221 26.517 1.00 96.56 96 ALA A O 1
ATOM 730 N N . ALA A 1 97 ? -18.249 7.700 24.631 1.00 95.25 97 ALA A N 1
ATOM 731 C CA . ALA A 1 97 ? -19.560 7.747 25.282 1.00 95.25 97 ALA A CA 1
ATOM 732 C C . ALA A 1 97 ? -19.994 6.374 25.833 1.00 95.25 97 ALA A C 1
ATOM 734 O O . ALA A 1 97 ? -20.537 6.297 26.934 1.00 95.25 97 ALA A O 1
ATOM 735 N N . VAL A 1 98 ? -19.730 5.289 25.093 1.00 96.25 98 VAL A N 1
ATOM 736 C CA . VAL A 1 98 ? -19.957 3.911 25.561 1.00 96.25 98 VAL A CA 1
ATOM 737 C C . VAL A 1 98 ? -19.103 3.614 26.791 1.00 96.25 98 VAL A C 1
ATOM 739 O O . VAL A 1 98 ? -19.627 3.066 27.755 1.00 96.25 98 VAL A O 1
ATOM 742 N N . GLU A 1 99 ? -17.817 3.975 26.774 1.00 97.12 99 GLU A N 1
ATOM 743 C CA . GLU A 1 99 ? -16.896 3.783 27.902 1.00 97.12 99 GLU A CA 1
ATOM 744 C C . GLU A 1 99 ? -17.446 4.409 29.182 1.00 97.12 99 GLU A C 1
ATOM 746 O O . GLU A 1 99 ? -17.550 3.720 30.203 1.00 97.12 99 GLU A O 1
ATOM 751 N N . THR A 1 100 ? -17.862 5.673 29.094 1.00 95.31 100 THR A N 1
ATOM 752 C CA . THR A 1 100 ? -18.355 6.452 30.229 1.00 95.31 100 THR A CA 1
ATOM 753 C C . THR A 1 100 ? -19.665 5.882 30.773 1.00 95.31 100 THR A C 1
ATOM 755 O O . THR A 1 100 ? -19.790 5.668 31.981 1.00 95.31 100 THR A O 1
ATOM 758 N N . GLU A 1 101 ? -20.632 5.577 29.902 1.00 93.06 101 GLU A N 1
ATOM 759 C CA . GLU A 1 101 ? -21.924 5.034 30.339 1.00 93.06 101 GLU A CA 1
ATOM 760 C C . GLU A 1 101 ? -21.774 3.615 30.907 1.00 93.06 101 GLU A C 1
ATOM 762 O O . GLU A 1 101 ? -22.338 3.289 31.952 1.00 93.06 101 GLU A O 1
ATOM 767 N N . ALA A 1 102 ? -20.958 2.769 30.273 1.00 93.00 102 ALA A N 1
ATOM 768 C CA . ALA A 1 102 ? -20.718 1.407 30.735 1.00 93.00 102 ALA A CA 1
ATOM 769 C C . ALA A 1 102 ? -19.987 1.368 32.081 1.00 93.00 102 ALA A C 1
ATOM 771 O O . ALA A 1 102 ? -20.332 0.556 32.942 1.00 93.00 102 ALA A O 1
ATOM 772 N N . LYS A 1 103 ? -19.038 2.286 32.300 1.00 94.56 103 LYS A N 1
ATOM 773 C CA . LYS A 1 103 ? -18.360 2.453 33.588 1.00 94.56 103 LYS A CA 1
ATOM 774 C C . LYS A 1 103 ? -19.343 2.848 34.688 1.00 94.56 103 LYS A C 1
ATOM 776 O O . LYS A 1 103 ? -19.394 2.189 35.723 1.00 94.56 103 LYS A O 1
ATOM 781 N N . LYS A 1 104 ? -20.174 3.865 34.435 1.00 91.19 104 LYS A N 1
ATOM 782 C CA . LYS A 1 104 ? -21.199 4.337 35.378 1.00 91.19 104 LYS A CA 1
ATOM 783 C C . LYS A 1 104 ? -22.163 3.217 35.775 1.00 91.19 104 LYS A C 1
ATOM 785 O O . LYS A 1 104 ? -22.486 3.055 36.950 1.00 91.19 104 LYS A O 1
ATOM 790 N N . VAL A 1 105 ? -22.603 2.422 34.801 1.00 89.31 105 VAL A N 1
ATOM 791 C CA . VAL A 1 105 ? -23.502 1.283 35.028 1.00 89.31 105 VAL A CA 1
ATOM 792 C C . VAL A 1 105 ? -22.813 0.184 35.834 1.00 89.31 105 VAL A C 1
ATOM 794 O O . VAL A 1 105 ? -23.407 -0.321 36.783 1.00 89.31 105 VAL A O 1
ATOM 797 N N . ALA A 1 106 ? -21.558 -0.151 35.519 1.00 90.56 106 ALA A N 1
ATOM 798 C CA . ALA A 1 106 ? -20.790 -1.130 36.285 1.00 90.56 106 ALA A CA 1
ATOM 799 C C . ALA A 1 106 ? -20.612 -0.696 37.751 1.00 90.56 106 ALA A C 1
ATOM 801 O O . ALA A 1 106 ? -20.834 -1.490 38.662 1.00 90.56 106 ALA A O 1
ATOM 802 N N . GLU A 1 107 ? -20.273 0.570 37.996 1.00 90.81 107 GLU A N 1
ATOM 803 C CA . GLU A 1 107 ? -20.122 1.123 39.347 1.00 90.81 107 GLU A CA 1
ATOM 804 C C . GLU A 1 107 ? -21.446 1.148 40.124 1.00 90.81 107 GLU A C 1
ATOM 806 O O . GLU A 1 107 ? -21.459 0.884 41.328 1.00 90.81 107 GLU A O 1
ATOM 811 N N . GLY A 1 108 ? -22.562 1.440 39.448 1.00 87.56 108 GLY A N 1
ATOM 812 C CA . GLY A 1 108 ? -23.900 1.378 40.035 1.00 87.56 108 GLY A CA 1
ATOM 813 C C . GLY A 1 108 ? -24.297 -0.048 40.415 1.00 87.56 108 GLY A C 1
ATOM 814 O O . GLY A 1 108 ? -24.669 -0.307 41.557 1.00 87.56 108 GLY A O 1
ATOM 815 N N . TRP A 1 109 ? -24.147 -0.9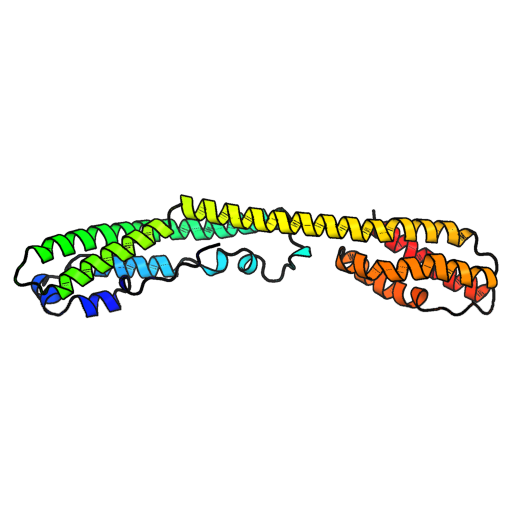95 39.488 1.00 88.44 109 TRP A N 1
ATOM 816 C CA . TRP A 1 109 ? -24.471 -2.406 39.710 1.00 88.44 109 TRP A CA 1
ATOM 817 C C . TRP A 1 109 ? -23.563 -3.084 40.734 1.00 88.44 109 TRP A C 1
ATOM 819 O O . TRP A 1 109 ? -24.010 -3.980 41.437 1.00 88.44 109 TRP A O 1
ATOM 829 N N . ALA A 1 110 ? -22.308 -2.652 40.877 1.00 88.12 110 ALA A N 1
ATOM 830 C CA . ALA A 1 110 ? -21.412 -3.168 41.911 1.00 88.12 110 ALA A CA 1
ATOM 831 C C . ALA A 1 110 ? -21.909 -2.883 43.341 1.00 88.12 110 ALA A C 1
ATOM 833 O O . ALA A 1 110 ? -21.544 -3.605 44.269 1.00 88.12 110 ALA A O 1
ATOM 834 N N . LYS A 1 111 ? -22.728 -1.839 43.524 1.00 88.12 111 LYS A N 1
ATOM 835 C CA . LYS A 1 111 ? -23.296 -1.448 44.824 1.00 88.12 111 LYS A CA 1
ATOM 836 C C . LYS A 1 111 ? -24.622 -2.149 45.127 1.00 88.12 111 LYS A C 1
ATOM 838 O O . LYS A 1 111 ? -25.030 -2.183 46.286 1.00 88.12 111 LYS A O 1
ATOM 843 N N . ASP A 1 112 ? -25.280 -2.709 44.114 1.00 83.44 112 ASP A N 1
ATOM 844 C CA . ASP A 1 112 ? -26.573 -3.372 44.247 1.00 83.44 112 ASP A CA 1
ATOM 845 C C . ASP A 1 112 ? -26.401 -4.888 44.429 1.00 83.44 112 ASP A C 1
ATOM 847 O O . ASP A 1 112 ? -25.936 -5.601 43.540 1.00 83.44 112 ASP A O 1
ATOM 851 N N . LYS A 1 113 ? -26.812 -5.397 45.596 1.00 82.62 113 LYS A N 1
ATOM 852 C CA . LYS A 1 113 ? -26.723 -6.825 45.940 1.00 82.62 113 LYS A CA 1
ATOM 853 C C . LYS A 1 113 ? -27.669 -7.709 45.118 1.00 82.62 113 LYS A C 1
ATOM 855 O O . LYS A 1 113 ? -27.471 -8.922 45.096 1.00 82.62 113 LYS A O 1
ATOM 860 N N . LEU A 1 114 ? -28.687 -7.131 44.476 1.00 84.00 114 LEU A N 1
ATOM 861 C CA . LEU A 1 114 ? -29.652 -7.853 43.644 1.00 84.00 114 LEU A CA 1
ATOM 862 C C . LEU A 1 114 ? -29.129 -8.098 42.224 1.00 84.00 114 LEU A C 1
ATOM 864 O O . LEU A 1 114 ? -29.645 -8.972 41.525 1.00 84.00 114 LEU A O 1
ATOM 868 N N . ILE A 1 115 ? -28.099 -7.364 41.791 1.00 82.88 115 ILE A N 1
ATOM 869 C CA . ILE A 1 115 ? -27.513 -7.536 40.464 1.00 82.88 115 ILE A CA 1
ATOM 870 C C . ILE A 1 115 ? -26.441 -8.636 40.503 1.00 82.88 115 ILE A C 1
ATOM 872 O O . ILE A 1 115 ? -25.488 -8.561 41.283 1.00 82.88 115 ILE A O 1
ATOM 876 N N . PRO A 1 116 ? -26.533 -9.664 39.637 1.00 86.12 116 PRO A N 1
ATOM 877 C CA . PRO A 1 116 ? -25.501 -10.688 39.555 1.00 86.12 116 PRO A CA 1
ATOM 878 C C . PRO A 1 116 ? -24.138 -10.097 39.177 1.00 86.12 116 PRO A C 1
ATOM 880 O O . PRO A 1 116 ? -24.032 -9.312 38.233 1.00 86.12 116 PRO A O 1
ATOM 883 N N . LYS A 1 117 ? -23.064 -10.566 39.828 1.00 88.31 117 LYS A N 1
ATOM 884 C CA . LYS A 1 117 ? -21.681 -10.136 39.532 1.00 88.31 117 LYS A CA 1
ATOM 885 C C . LYS A 1 117 ? -21.301 -10.278 38.052 1.00 88.31 117 LYS A C 1
ATOM 887 O O . LYS A 1 117 ? -20.497 -9.498 37.550 1.00 88.31 117 LYS A O 1
ATOM 892 N N . SER A 1 118 ? -21.881 -11.252 37.346 1.00 87.94 118 SER A N 1
ATOM 893 C CA . SER A 1 118 ? -21.665 -11.458 35.910 1.00 87.94 118 SER A CA 1
ATOM 894 C C . SER A 1 118 ? -22.172 -10.294 35.051 1.00 87.94 118 SER A C 1
ATOM 896 O O . SER A 1 118 ? -21.513 -9.935 34.077 1.00 87.94 118 SER A O 1
ATOM 898 N N . ALA A 1 119 ? -23.292 -9.665 35.420 1.00 86.38 119 ALA A N 1
ATOM 899 C CA . ALA A 1 119 ? -23.826 -8.501 34.715 1.00 86.38 119 ALA A CA 1
ATOM 900 C C . ALA A 1 119 ? -22.927 -7.274 34.932 1.00 86.38 119 ALA A C 1
ATOM 902 O O . ALA A 1 119 ? -22.580 -6.581 33.975 1.00 86.38 119 ALA A O 1
ATOM 903 N N . THR A 1 120 ? -22.463 -7.063 36.167 1.00 89.25 120 THR A N 1
ATOM 904 C CA . THR A 1 120 ? -21.474 -6.026 36.505 1.00 89.25 120 THR A CA 1
ATOM 905 C C . THR A 1 120 ? -20.177 -6.207 35.718 1.00 89.25 120 THR A C 1
ATOM 907 O O . THR A 1 120 ? -19.683 -5.257 35.110 1.00 89.25 120 THR A O 1
ATOM 910 N N . ALA A 1 121 ? -19.654 -7.436 35.654 1.00 91.06 121 ALA A N 1
ATOM 911 C CA . ALA A 1 121 ? -18.459 -7.755 34.876 1.00 91.06 121 ALA A CA 1
ATOM 912 C C . ALA A 1 121 ? -18.659 -7.512 33.371 1.00 91.06 121 ALA A C 1
ATOM 914 O O . ALA A 1 121 ? -17.749 -7.028 32.701 1.00 91.06 121 ALA A O 1
ATOM 915 N N . ALA A 1 122 ? -19.850 -7.790 32.833 1.00 90.31 122 ALA A N 1
ATOM 916 C CA . ALA A 1 122 ? -20.166 -7.501 31.437 1.00 90.31 122 ALA A CA 1
ATOM 917 C C . ALA A 1 122 ? -20.122 -5.993 31.137 1.00 90.31 122 ALA A C 1
ATOM 919 O O . ALA A 1 122 ? -19.532 -5.599 30.133 1.00 90.31 122 ALA A O 1
ATOM 920 N N . ALA A 1 123 ? -20.691 -5.151 32.008 1.00 90.94 123 ALA A N 1
ATOM 921 C CA . ALA A 1 123 ? -20.639 -3.695 31.855 1.00 90.94 123 ALA A CA 1
ATOM 922 C C . ALA A 1 123 ? -19.197 -3.159 31.951 1.00 90.94 123 ALA A C 1
ATOM 924 O O . ALA A 1 123 ? -18.777 -2.354 31.121 1.00 90.94 123 ALA A O 1
ATOM 925 N N . ALA A 1 124 ? -18.401 -3.674 32.893 1.00 93.62 124 ALA A N 1
ATOM 926 C CA . ALA A 1 124 ? -16.984 -3.330 33.004 1.00 93.62 124 ALA A CA 1
ATOM 927 C C . ALA A 1 124 ? -16.180 -3.742 31.753 1.00 93.62 124 ALA A C 1
ATOM 929 O O . ALA A 1 124 ? -15.349 -2.974 31.273 1.00 93.62 124 ALA A O 1
ATOM 930 N N . GLY A 1 125 ? -16.464 -4.919 31.183 1.00 94.19 125 GLY A N 1
ATOM 931 C CA . GLY A 1 125 ? -15.835 -5.388 29.946 1.00 94.19 125 GLY A CA 1
ATOM 932 C C . GLY A 1 125 ? -16.172 -4.516 28.733 1.00 94.19 125 GLY A C 1
ATOM 933 O O . GLY A 1 125 ? -15.283 -4.190 27.950 1.00 94.19 125 GLY A O 1
ATOM 934 N N . VAL A 1 126 ? -17.430 -4.071 28.611 1.00 94.81 126 VAL A N 1
ATOM 935 C CA . VAL A 1 126 ? -17.841 -3.091 27.588 1.00 94.81 126 VAL A CA 1
ATOM 936 C C . VAL A 1 126 ? -17.068 -1.781 27.754 1.00 94.81 126 VAL A C 1
ATOM 938 O O . VAL A 1 126 ? -16.558 -1.251 26.770 1.00 94.81 126 VAL A O 1
ATOM 941 N N . SER A 1 127 ? -16.947 -1.274 28.986 1.00 96.19 127 SER A N 1
ATOM 942 C CA . SER A 1 127 ? -16.205 -0.039 29.267 1.00 96.19 127 SER A CA 1
ATOM 943 C C . SER A 1 127 ? -14.742 -0.140 28.827 1.00 96.19 127 SER A C 1
ATOM 945 O O . SER A 1 127 ? -14.255 0.717 28.088 1.00 96.19 127 SER A O 1
ATOM 947 N N . LEU A 1 128 ? -14.066 -1.230 29.202 1.00 96.81 128 LEU A N 1
ATOM 948 C CA . LEU A 1 128 ? -12.672 -1.478 28.844 1.00 96.81 128 LEU A CA 1
ATOM 949 C C . LEU A 1 128 ? -12.473 -1.557 27.324 1.00 96.81 128 LEU A C 1
ATOM 951 O O . LEU A 1 128 ? -11.636 -0.843 26.775 1.00 96.81 128 LEU A O 1
ATOM 955 N N . ALA A 1 129 ? -13.283 -2.361 26.633 1.00 96.25 129 ALA A N 1
ATOM 956 C CA . ALA A 1 129 ? -13.190 -2.508 25.184 1.00 96.25 129 ALA A CA 1
ATOM 957 C C . ALA A 1 129 ? -13.457 -1.183 24.449 1.00 96.25 129 ALA A C 1
ATOM 959 O O . ALA A 1 129 ? -12.801 -0.872 23.455 1.00 96.25 129 ALA A O 1
ATOM 960 N N . ALA A 1 130 ? -14.397 -0.374 24.947 1.00 96.94 130 ALA A N 1
ATOM 961 C CA . ALA A 1 130 ? -14.726 0.923 24.371 1.00 96.94 130 ALA A CA 1
ATOM 962 C C . ALA A 1 130 ? -13.590 1.938 24.562 1.00 96.94 130 ALA A C 1
ATOM 964 O O . ALA A 1 130 ? -13.272 2.684 23.633 1.00 96.94 130 ALA A O 1
ATOM 965 N N . ARG A 1 131 ? -12.934 1.921 25.729 1.00 96.25 131 ARG A N 1
ATOM 966 C CA . ARG A 1 131 ? -11.737 2.722 26.008 1.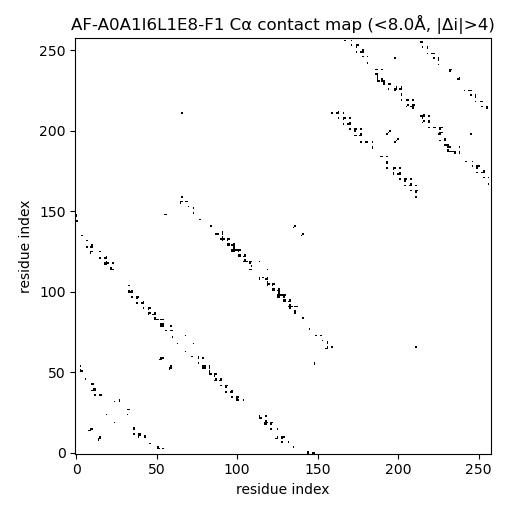00 96.25 131 ARG A CA 1
ATOM 967 C C . ARG A 1 131 ? -10.609 2.387 25.040 1.00 96.25 131 ARG A C 1
ATOM 969 O O . ARG A 1 131 ? -10.051 3.290 24.418 1.00 96.25 131 ARG A O 1
ATOM 976 N N . ASP A 1 132 ? -10.301 1.103 24.897 1.00 94.12 132 ASP A N 1
ATOM 977 C CA . ASP A 1 132 ? -9.200 0.638 24.056 1.00 94.12 132 ASP A CA 1
ATOM 978 C C . ASP A 1 132 ? -9.481 0.950 22.576 1.00 94.12 132 ASP A C 1
ATOM 980 O O . ASP A 1 132 ? -8.599 1.420 21.856 1.00 94.12 132 ASP A O 1
ATOM 984 N N . LEU A 1 133 ? -10.739 0.817 22.137 1.00 94.19 133 LEU A N 1
ATOM 985 C CA . LEU A 1 133 ? -11.165 1.211 20.796 1.00 94.19 133 LEU A CA 1
ATOM 986 C C . LEU A 1 133 ? -11.052 2.731 20.563 1.00 94.19 133 LEU A C 1
ATOM 988 O O . LEU A 1 133 ? -10.566 3.173 19.518 1.00 94.19 133 LEU A O 1
ATOM 992 N N . ALA A 1 134 ? -11.482 3.550 21.528 1.00 93.75 134 ALA A N 1
ATOM 993 C CA . ALA A 1 134 ? -11.384 5.008 21.449 1.00 93.75 134 ALA A CA 1
ATOM 994 C C . ALA A 1 134 ? -9.927 5.499 21.453 1.00 93.75 134 ALA A C 1
ATOM 996 O O . ALA A 1 134 ? -9.613 6.508 20.807 1.00 93.75 134 ALA A O 1
ATOM 997 N N . TYR A 1 135 ? -9.048 4.794 22.171 1.00 91.75 135 TYR A N 1
ATOM 998 C CA . TYR A 1 135 ? -7.609 5.017 22.148 1.00 91.75 135 TYR A CA 1
ATOM 999 C C . TYR A 1 135 ? -7.022 4.644 20.788 1.00 91.75 135 TYR A C 1
ATOM 1001 O O . TYR A 1 135 ? -6.353 5.475 20.185 1.00 91.75 135 TYR A O 1
ATOM 1009 N N . ALA A 1 136 ? -7.336 3.459 20.253 1.00 89.69 136 ALA A N 1
ATOM 1010 C CA . ALA A 1 136 ? -6.856 3.014 18.945 1.00 89.69 136 ALA A CA 1
ATOM 1011 C C . ALA A 1 136 ? -7.209 4.007 17.821 1.00 89.69 136 ALA A C 1
ATOM 1013 O O . ALA A 1 136 ? -6.369 4.289 16.973 1.00 89.69 136 ALA A O 1
ATOM 1014 N N . MET A 1 137 ? -8.404 4.608 17.866 1.00 91.19 137 MET A N 1
ATOM 1015 C CA . MET A 1 137 ? -8.856 5.631 16.911 1.00 91.19 137 MET A CA 1
ATOM 1016 C C . MET A 1 137 ? -8.354 7.061 17.203 1.00 91.19 137 MET A C 1
ATOM 1018 O O . MET A 1 137 ? -8.858 8.027 16.619 1.00 91.19 137 MET A O 1
ATOM 1022 N N . ALA A 1 138 ? -7.418 7.261 18.132 1.00 90.06 138 ALA A N 1
ATOM 1023 C CA . ALA A 1 138 ? -6.910 8.593 18.436 1.00 90.06 138 ALA A CA 1
ATOM 1024 C C . ALA A 1 138 ? -6.185 9.219 17.220 1.00 90.06 138 ALA A C 1
ATOM 1026 O O . ALA A 1 138 ? -5.435 8.528 16.533 1.00 90.06 138 ALA A O 1
ATOM 1027 N N . PRO A 1 139 ? -6.334 10.539 16.973 1.00 87.75 139 PRO A N 1
ATOM 1028 C CA . PRO A 1 139 ? -5.660 11.237 15.878 1.00 87.75 139 PRO A CA 1
ATOM 1029 C C . PRO A 1 139 ? -4.144 11.033 15.854 1.00 87.75 139 PRO A C 1
ATOM 1031 O O . PRO A 1 139 ? -3.574 10.932 14.775 1.00 87.75 139 PRO A O 1
ATOM 1034 N N . GLY A 1 140 ? -3.505 10.930 17.027 1.00 88.00 140 GLY A N 1
ATOM 1035 C CA . GLY A 1 140 ? -2.072 10.647 17.134 1.00 88.00 140 GLY A CA 1
ATOM 1036 C C . GLY A 1 140 ? -1.686 9.304 16.509 1.00 88.00 140 GLY A C 1
ATOM 1037 O O . GLY A 1 140 ? -0.742 9.253 15.729 1.00 88.00 140 GLY A O 1
ATOM 1038 N N . ASN A 1 141 ? -2.477 8.256 16.752 1.00 89.38 141 ASN A N 1
ATOM 1039 C CA . ASN A 1 141 ? -2.222 6.919 16.213 1.00 89.38 141 ASN A CA 1
ATOM 1040 C C . ASN A 1 141 ? -2.412 6.884 14.691 1.00 89.38 141 ASN A C 1
ATOM 1042 O O . ASN A 1 141 ? -1.618 6.277 13.978 1.00 89.38 141 ASN A O 1
ATOM 1046 N N . PHE A 1 142 ? -3.432 7.577 14.171 1.00 87.19 142 PHE A N 1
ATOM 1047 C CA . PHE A 1 142 ? -3.619 7.714 12.725 1.00 87.19 142 PHE A CA 1
ATOM 1048 C C . PHE A 1 142 ? -2.500 8.529 12.063 1.00 87.19 142 PHE A C 1
ATOM 1050 O O . PHE A 1 142 ? -2.052 8.181 10.972 1.00 87.19 142 PHE A O 1
ATOM 1057 N N . ALA A 1 143 ? -2.025 9.594 12.715 1.00 87.50 143 ALA A N 1
ATOM 1058 C CA . ALA A 1 143 ? -0.912 10.397 12.217 1.00 87.50 143 ALA A CA 1
ATOM 1059 C C . ALA A 1 143 ? 0.397 9.593 12.173 1.00 87.50 143 ALA A C 1
ATOM 1061 O O . ALA A 1 143 ? 1.134 9.673 11.190 1.00 87.50 143 ALA A O 1
ATOM 1062 N N . GLU A 1 144 ? 0.669 8.796 13.207 1.00 89.38 144 GLU A N 1
ATOM 1063 C CA . GLU A 1 144 ? 1.828 7.906 13.260 1.00 89.38 144 GLU A CA 1
ATOM 1064 C C . GLU A 1 144 ? 1.752 6.820 12.182 1.00 89.38 144 GLU A C 1
ATOM 1066 O O . GLU A 1 144 ? 2.694 6.671 11.404 1.00 89.38 144 GLU A O 1
ATOM 1071 N N . PHE A 1 145 ? 0.600 6.159 12.042 1.00 87.50 145 PHE A N 1
ATOM 1072 C CA . PHE A 1 145 ? 0.349 5.192 10.973 1.00 87.50 145 PHE A CA 1
ATOM 1073 C C . PHE A 1 145 ? 0.593 5.791 9.579 1.00 87.50 145 PHE A C 1
ATOM 1075 O O . PHE A 1 145 ? 1.339 5.225 8.780 1.00 87.50 145 PHE A O 1
ATOM 1082 N N . MET A 1 146 ? 0.026 6.970 9.289 1.00 88.19 146 MET A N 1
ATOM 1083 C CA . MET A 1 146 ? 0.247 7.638 8.003 1.00 88.19 146 MET A CA 1
ATOM 1084 C C . MET A 1 146 ? 1.720 7.983 7.778 1.00 88.19 146 MET A C 1
ATOM 1086 O O . MET A 1 146 ? 2.219 7.840 6.663 1.00 88.19 146 MET A O 1
ATOM 1090 N N . LYS A 1 147 ? 2.433 8.427 8.819 1.00 90.25 147 LYS A N 1
ATOM 1091 C CA . LYS A 1 147 ? 3.863 8.738 8.732 1.00 90.25 147 LYS A CA 1
ATOM 1092 C C . LYS A 1 147 ? 4.685 7.493 8.397 1.00 90.25 147 LYS A C 1
ATOM 1094 O O . LYS A 1 147 ? 5.573 7.581 7.548 1.00 90.25 147 LYS A O 1
ATOM 1099 N N . GLU A 1 148 ? 4.405 6.358 9.038 1.00 89.31 148 GLU A N 1
ATOM 1100 C CA . GLU A 1 148 ? 5.062 5.079 8.740 1.00 89.31 148 GLU A CA 1
ATOM 1101 C C . GLU A 1 148 ? 4.825 4.650 7.288 1.00 89.31 148 GLU A C 1
ATOM 1103 O O . GLU A 1 148 ? 5.788 4.389 6.565 1.00 89.31 148 GLU A O 1
ATOM 1108 N N . GLU A 1 149 ? 3.566 4.649 6.843 1.00 86.75 149 GLU A N 1
ATOM 1109 C CA . GLU A 1 149 ? 3.187 4.250 5.482 1.00 86.75 149 GLU A CA 1
ATOM 1110 C C . GLU A 1 149 ? 3.842 5.151 4.429 1.00 86.75 149 GLU A C 1
ATOM 1112 O O . GLU A 1 149 ? 4.522 4.666 3.524 1.00 86.75 149 GLU A O 1
ATOM 1117 N N . VAL A 1 150 ? 3.726 6.477 4.574 1.00 89.38 150 VAL A N 1
ATOM 1118 C CA . VAL A 1 150 ? 4.339 7.448 3.651 1.00 89.38 150 VAL A CA 1
ATOM 1119 C C . VAL A 1 150 ? 5.856 7.274 3.586 1.00 89.38 150 VAL A C 1
ATOM 1121 O O . VAL A 1 150 ? 6.437 7.318 2.499 1.00 89.38 150 VAL A O 1
ATOM 1124 N N . ASN A 1 151 ? 6.517 7.039 4.720 1.00 90.12 151 ASN A N 1
ATOM 1125 C CA . ASN A 1 151 ? 7.955 6.788 4.735 1.00 90.12 151 ASN A CA 1
ATOM 1126 C C . ASN A 1 151 ? 8.319 5.485 4.017 1.00 90.12 151 ASN A C 1
ATOM 1128 O O . ASN A 1 151 ? 9.270 5.477 3.233 1.00 90.12 151 ASN A O 1
ATOM 1132 N N . ALA A 1 152 ? 7.567 4.405 4.234 1.00 85.75 152 ALA A N 1
ATOM 1133 C CA . ALA A 1 152 ? 7.788 3.136 3.548 1.00 85.75 152 ALA A CA 1
ATOM 1134 C C . ALA A 1 152 ? 7.654 3.288 2.023 1.00 85.75 152 ALA A C 1
ATOM 1136 O O . ALA A 1 152 ? 8.509 2.804 1.274 1.00 85.75 152 ALA A O 1
ATOM 1137 N N . ILE A 1 153 ? 6.643 4.032 1.564 1.00 85.00 153 ILE A N 1
ATOM 1138 C CA . ILE A 1 153 ? 6.425 4.320 0.142 1.00 85.00 153 ILE A CA 1
ATOM 1139 C C . ILE A 1 153 ? 7.586 5.137 -0.428 1.00 85.00 153 ILE A C 1
ATOM 1141 O O . ILE A 1 153 ? 8.158 4.758 -1.447 1.00 85.00 153 ILE A O 1
ATOM 1145 N N . ARG A 1 154 ? 8.011 6.214 0.245 1.00 88.56 154 ARG A N 1
ATOM 1146 C CA . ARG A 1 154 ? 9.155 7.030 -0.203 1.00 88.56 154 ARG A CA 1
ATOM 1147 C C . ARG A 1 154 ? 10.449 6.233 -0.292 1.00 88.56 154 ARG A C 1
ATOM 1149 O O . ARG A 1 154 ? 11.232 6.432 -1.217 1.00 88.56 154 ARG A O 1
ATOM 1156 N N . VAL A 1 155 ? 10.688 5.320 0.648 1.00 87.00 155 VAL A N 1
ATOM 1157 C CA . VAL A 1 155 ? 11.842 4.413 0.585 1.00 87.00 155 VAL A CA 1
ATOM 1158 C C . VAL A 1 155 ? 11.750 3.506 -0.642 1.00 87.00 155 VAL A C 1
ATOM 1160 O O . VAL A 1 155 ? 12.759 3.298 -1.315 1.00 87.00 155 VAL A O 1
ATOM 1163 N N . ALA A 1 156 ? 10.562 2.990 -0.964 1.00 82.81 156 ALA A N 1
ATOM 1164 C CA . ALA A 1 156 ? 10.351 2.192 -2.168 1.00 82.81 156 ALA A CA 1
ATOM 1165 C C . ALA A 1 156 ? 10.586 3.010 -3.451 1.00 82.81 156 ALA A C 1
ATOM 1167 O O . ALA A 1 156 ? 11.300 2.533 -4.332 1.00 82.81 156 ALA A O 1
ATOM 1168 N N . ILE A 1 157 ? 10.086 4.251 -3.522 1.00 84.62 157 ILE A N 1
ATOM 1169 C CA . ILE A 1 157 ? 10.330 5.176 -4.644 1.00 84.62 157 ILE A CA 1
ATOM 1170 C C . ILE A 1 157 ? 11.833 5.378 -4.846 1.00 84.62 157 ILE A C 1
ATOM 1172 O O . ILE A 1 157 ? 12.342 5.107 -5.928 1.00 84.62 157 ILE A O 1
ATOM 1176 N N . LYS A 1 158 ? 12.573 5.745 -3.791 1.00 86.94 158 LYS A N 1
ATOM 1177 C CA . LYS A 1 158 ? 14.029 5.960 -3.875 1.00 86.94 158 LYS A CA 1
ATOM 1178 C C . LYS A 1 158 ? 14.785 4.720 -4.349 1.00 86.94 158 LYS A C 1
ATOM 1180 O O . LYS A 1 158 ? 15.716 4.828 -5.143 1.00 86.94 158 LYS A O 1
ATOM 1185 N N . LYS A 1 159 ? 14.399 3.530 -3.877 1.00 84.62 159 LYS A N 1
ATOM 1186 C CA . LYS A 1 159 ? 14.999 2.265 -4.333 1.00 84.62 159 LYS A CA 1
ATOM 1187 C C . LYS A 1 159 ? 14.719 2.010 -5.815 1.00 84.62 159 LYS A C 1
ATOM 1189 O O . LYS A 1 159 ? 15.620 1.569 -6.525 1.00 84.62 159 LYS A O 1
ATOM 1194 N N . ASN A 1 160 ? 13.509 2.309 -6.283 1.00 82.62 160 ASN A N 1
ATOM 1195 C CA . ASN A 1 160 ? 13.140 2.164 -7.690 1.00 82.62 160 ASN A CA 1
ATOM 1196 C C . ASN A 1 160 ? 13.848 3.186 -8.581 1.00 82.62 160 ASN A C 1
ATOM 1198 O O . ASN A 1 160 ? 14.336 2.813 -9.642 1.00 82.62 160 ASN A O 1
ATOM 1202 N N . GLU A 1 161 ? 13.976 4.438 -8.143 1.00 86.12 161 GLU A N 1
ATOM 1203 C CA . GLU A 1 161 ? 14.762 5.457 -8.845 1.00 86.12 161 GLU A CA 1
ATOM 1204 C C . GLU A 1 161 ? 16.231 5.052 -8.950 1.00 86.12 161 GLU A C 1
ATOM 1206 O O . GLU A 1 161 ? 16.805 5.119 -10.034 1.00 86.12 161 GLU A O 1
ATOM 1211 N N . ALA A 1 162 ? 16.833 4.561 -7.863 1.00 87.12 162 ALA A N 1
ATOM 1212 C CA . ALA A 1 162 ? 18.207 4.065 -7.881 1.00 87.12 162 ALA A CA 1
ATOM 1213 C C . ALA A 1 162 ? 18.372 2.880 -8.846 1.00 87.12 162 ALA A C 1
ATOM 1215 O O . ALA A 1 162 ? 19.317 2.849 -9.635 1.00 87.12 162 ALA A O 1
ATOM 1216 N N . PHE A 1 163 ? 17.429 1.933 -8.831 1.00 86.38 163 PHE A N 1
ATOM 1217 C CA . PHE A 1 163 ? 17.396 0.818 -9.777 1.00 86.38 163 PHE A CA 1
ATOM 1218 C C . PHE A 1 163 ? 17.271 1.302 -11.228 1.00 86.38 163 PHE A C 1
ATOM 1220 O O . PHE A 1 163 ? 18.019 0.844 -12.092 1.00 86.38 163 PHE A O 1
ATOM 1227 N N . LYS A 1 164 ? 16.380 2.265 -11.491 1.00 87.50 164 LYS A N 1
ATOM 1228 C CA . LYS A 1 164 ? 16.200 2.883 -12.807 1.00 87.50 164 LYS A CA 1
ATOM 1229 C C . LYS A 1 164 ? 17.473 3.570 -13.270 1.00 87.50 164 LYS A C 1
ATOM 1231 O O . LYS A 1 164 ? 17.967 3.247 -14.344 1.00 87.50 164 LYS A O 1
ATOM 1236 N N . GLN A 1 165 ? 18.073 4.424 -12.449 1.00 89.94 165 GLN A N 1
ATOM 1237 C CA . GLN A 1 165 ? 19.341 5.076 -12.778 1.00 89.94 165 GLN A CA 1
ATOM 1238 C C . GLN A 1 165 ? 20.443 4.055 -13.076 1.00 89.94 165 GLN A C 1
ATOM 1240 O O . GLN A 1 165 ? 21.120 4.172 -14.093 1.00 89.94 165 GLN A O 1
ATOM 1245 N N . GLN A 1 166 ? 20.577 3.005 -12.263 1.00 90.25 166 GLN A N 1
ATOM 1246 C CA . GLN A 1 166 ? 21.567 1.953 -12.493 1.00 90.25 166 GLN A CA 1
ATOM 1247 C C . GLN A 1 166 ? 21.324 1.194 -13.808 1.00 90.25 166 GLN A C 1
ATOM 1249 O O . GLN A 1 166 ? 22.276 0.888 -14.527 1.00 90.25 166 GLN A O 1
ATOM 1254 N N . ALA A 1 167 ? 20.069 0.882 -14.136 1.00 89.44 167 ALA A N 1
ATOM 1255 C CA . ALA A 1 167 ? 19.715 0.201 -15.377 1.00 89.44 167 ALA A CA 1
ATOM 1256 C C . ALA A 1 167 ? 20.009 1.078 -16.607 1.00 89.44 167 ALA A C 1
ATOM 1258 O O . ALA A 1 167 ? 20.643 0.620 -17.561 1.00 89.44 167 ALA A O 1
ATOM 1259 N N . LEU A 1 168 ? 19.623 2.356 -16.560 1.00 92.06 168 LEU A N 1
ATOM 1260 C CA . LEU A 1 168 ? 19.838 3.307 -17.652 1.00 92.06 168 LEU A CA 1
ATOM 1261 C C . LEU A 1 168 ? 21.327 3.639 -17.838 1.00 92.06 168 LEU A C 1
ATOM 1263 O O . LEU A 1 168 ? 21.798 3.706 -18.974 1.00 92.06 168 LEU A O 1
ATOM 1267 N N . GLN A 1 169 ? 22.098 3.759 -16.750 1.00 93.44 169 GLN A N 1
ATOM 1268 C CA . GLN A 1 169 ? 23.551 3.977 -16.796 1.00 93.44 169 GLN A CA 1
ATOM 1269 C C . GLN A 1 169 ? 24.313 2.839 -17.483 1.00 93.44 169 GLN A C 1
ATOM 1271 O O . GLN A 1 169 ? 25.386 3.081 -18.027 1.00 93.44 169 GLN A O 1
ATOM 1276 N N . LYS A 1 170 ? 23.776 1.6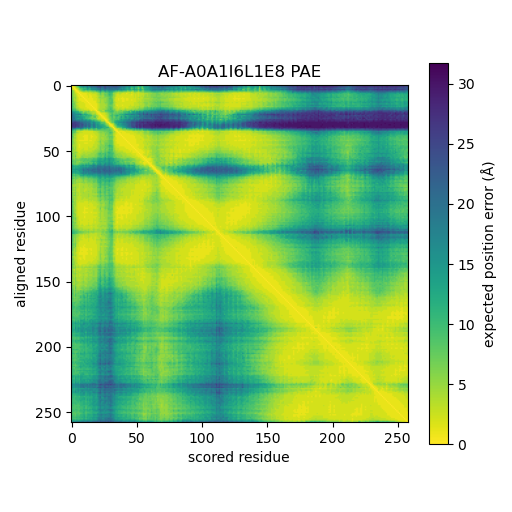12 -17.499 1.00 93.06 170 LYS A N 1
ATOM 1277 C CA . LYS A 1 170 ? 24.392 0.487 -18.220 1.00 93.06 170 LYS A CA 1
ATOM 1278 C C . LYS A 1 170 ? 24.104 0.520 -19.719 1.00 93.06 170 LYS A C 1
ATOM 1280 O O . LYS A 1 170 ? 24.983 0.185 -20.505 1.00 93.06 170 LYS A O 1
ATOM 1285 N N . VAL A 1 171 ? 22.901 0.923 -20.131 1.00 94.69 171 VAL A N 1
ATOM 1286 C CA . VAL A 1 171 ? 22.493 0.915 -21.550 1.00 94.69 171 VAL A CA 1
ATOM 1287 C C . VAL A 1 171 ? 22.950 2.172 -22.289 1.00 94.69 171 VAL A C 1
ATOM 1289 O O . VAL A 1 171 ? 23.445 2.075 -23.410 1.00 94.69 171 VAL A O 1
ATOM 1292 N N . LYS A 1 172 ? 22.833 3.352 -21.673 1.00 95.62 172 LYS A N 1
ATOM 1293 C CA . LYS A 1 172 ? 23.136 4.647 -22.304 1.00 95.62 172 LYS A CA 1
ATOM 1294 C C . LYS A 1 172 ? 24.536 4.736 -22.937 1.00 95.62 172 LYS A C 1
ATOM 1296 O O . LYS A 1 172 ? 24.606 5.103 -24.112 1.00 95.62 172 LYS A O 1
ATOM 1301 N N . PRO A 1 173 ? 25.642 4.377 -22.250 1.00 95.88 173 PRO A N 1
ATOM 1302 C CA . PRO A 1 173 ? 26.968 4.416 -22.865 1.00 95.88 173 PRO A CA 1
ATOM 1303 C C . PRO A 1 173 ? 27.133 3.361 -23.965 1.00 95.88 173 PRO A C 1
ATOM 1305 O O . PRO A 1 173 ? 27.810 3.628 -24.954 1.00 95.88 173 PRO A O 1
ATOM 1308 N N . LEU A 1 174 ? 26.490 2.194 -23.841 1.00 95.56 174 LEU A N 1
ATOM 1309 C CA . LEU A 1 174 ? 26.552 1.144 -24.861 1.00 95.56 174 LEU A CA 1
ATOM 1310 C C . LEU A 1 174 ? 25.853 1.569 -26.152 1.00 95.56 174 LEU A C 1
ATOM 1312 O O . LEU A 1 174 ? 26.406 1.370 -27.226 1.00 95.56 174 LEU A O 1
ATOM 1316 N N . VAL A 1 175 ? 24.681 2.203 -26.058 1.00 96.62 175 VAL A N 1
ATOM 1317 C CA . VAL A 1 175 ? 23.959 2.734 -27.225 1.00 96.62 175 VAL A CA 1
ATOM 1318 C C . VAL A 1 175 ? 24.753 3.860 -27.882 1.00 96.62 175 VAL A C 1
ATOM 1320 O O . VAL A 1 175 ? 24.899 3.869 -29.102 1.00 96.62 175 VAL A O 1
ATOM 1323 N N . ALA A 1 176 ? 25.322 4.777 -27.092 1.00 96.31 176 ALA A N 1
ATOM 1324 C CA . ALA A 1 176 ? 26.168 5.844 -27.622 1.00 96.31 176 ALA A CA 1
ATOM 1325 C C . ALA A 1 176 ? 27.394 5.282 -28.361 1.00 96.31 176 ALA A C 1
ATOM 1327 O O . ALA A 1 176 ? 27.666 5.693 -29.489 1.00 96.31 176 ALA A O 1
ATOM 1328 N N . LYS A 1 177 ? 28.081 4.301 -27.761 1.00 96.44 177 LYS A N 1
ATOM 1329 C CA . LYS A 1 177 ? 29.250 3.652 -28.363 1.00 96.44 177 LYS A CA 1
ATOM 1330 C C . LYS A 1 177 ? 28.872 2.844 -29.607 1.00 96.44 177 LYS A C 1
ATOM 1332 O O . LYS A 1 177 ? 29.544 2.940 -30.623 1.00 96.44 177 LYS A O 1
ATOM 1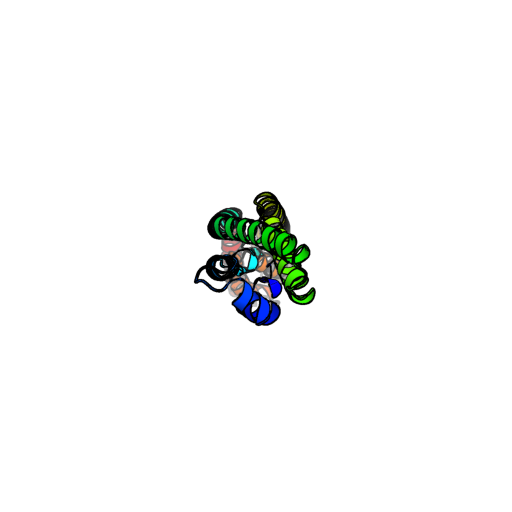337 N N . MET A 1 178 ? 27.753 2.124 -29.580 1.00 97.19 178 MET A N 1
ATOM 1338 C CA . MET A 1 178 ? 27.228 1.418 -30.751 1.00 97.19 178 MET A CA 1
ATOM 1339 C C . MET A 1 178 ? 26.982 2.373 -31.923 1.00 97.19 178 MET A C 1
ATOM 1341 O O . MET A 1 178 ? 27.388 2.085 -33.042 1.00 97.19 178 MET A O 1
ATOM 1345 N N . LEU A 1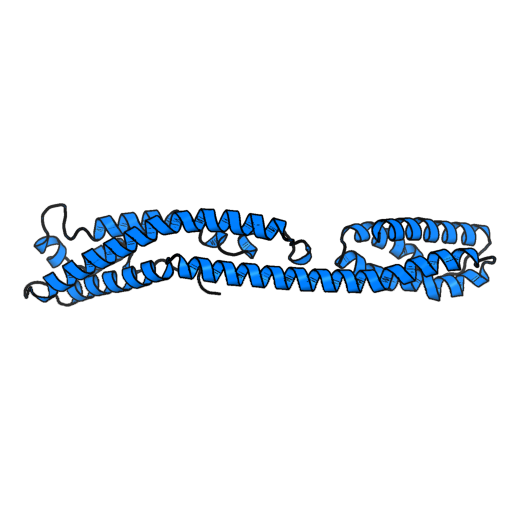 179 ? 26.354 3.526 -31.680 1.00 97.06 179 LEU A N 1
ATOM 1346 C CA . LEU A 1 179 ? 26.091 4.511 -32.730 1.00 97.06 179 LEU A CA 1
ATOM 1347 C C . LEU A 1 179 ? 27.377 5.143 -33.284 1.00 97.06 179 LEU A C 1
ATOM 1349 O O . LEU A 1 179 ? 27.451 5.379 -34.488 1.00 97.06 179 LEU A O 1
ATOM 1353 N N . SER A 1 180 ? 28.387 5.400 -32.445 1.00 96.06 180 SER A N 1
ATOM 1354 C CA . SER A 1 180 ? 29.668 5.948 -32.912 1.00 96.06 180 SER A CA 1
ATOM 1355 C C . SER A 1 180 ? 30.504 4.930 -33.687 1.00 96.06 180 SER A C 1
ATOM 1357 O O . SER A 1 180 ? 31.133 5.278 -34.682 1.00 96.06 180 SER A O 1
ATOM 1359 N N . GLU A 1 181 ? 30.513 3.671 -33.249 1.00 97.00 181 GLU A N 1
ATOM 1360 C CA . GLU A 1 181 ? 31.302 2.602 -33.872 1.00 97.00 181 GLU A CA 1
ATOM 1361 C C . GLU A 1 181 ? 30.658 2.084 -35.164 1.00 97.00 181 GLU A C 1
ATOM 1363 O O . GLU A 1 181 ? 31.366 1.648 -36.067 1.00 97.00 181 GLU A O 1
ATOM 1368 N N . ALA A 1 182 ? 29.337 2.231 -35.319 1.00 94.81 182 ALA A N 1
ATOM 1369 C CA . ALA A 1 182 ? 28.629 1.863 -36.544 1.00 94.81 182 ALA A CA 1
ATOM 1370 C C . ALA A 1 182 ? 29.197 2.558 -37.796 1.00 94.81 182 ALA A C 1
ATOM 1372 O O . ALA A 1 182 ? 29.212 1.972 -38.873 1.00 94.81 182 ALA A O 1
ATOM 1373 N N . ALA A 1 183 ? 29.715 3.785 -37.662 1.00 92.00 183 ALA A N 1
ATOM 1374 C CA . ALA A 1 183 ? 30.327 4.527 -38.767 1.00 92.00 183 ALA A CA 1
ATOM 1375 C C . ALA A 1 183 ? 31.668 3.936 -39.248 1.00 92.00 183 ALA A C 1
ATOM 1377 O O . ALA A 1 183 ? 32.151 4.304 -40.321 1.00 92.00 183 ALA A O 1
ATOM 1378 N N . LYS A 1 184 ? 32.290 3.051 -38.459 1.00 94.31 184 LYS A N 1
ATOM 1379 C CA . LYS A 1 184 ? 33.572 2.417 -38.788 1.00 94.31 184 LYS A CA 1
ATOM 1380 C C . LYS A 1 184 ? 33.415 1.091 -39.530 1.00 94.31 184 LYS A C 1
ATOM 1382 O O . LYS A 1 184 ? 34.399 0.620 -40.085 1.00 94.31 184 LYS A O 1
ATOM 1387 N N . VAL A 1 185 ? 32.206 0.532 -39.573 1.00 94.25 185 VAL A N 1
ATOM 1388 C CA . VAL A 1 185 ? 31.889 -0.710 -40.288 1.00 94.25 185 VAL A CA 1
ATOM 1389 C C . VAL A 1 185 ? 31.852 -0.418 -41.787 1.00 94.25 185 VAL A C 1
ATOM 1391 O O . VAL A 1 185 ? 30.969 0.305 -42.258 1.00 94.25 185 VAL A O 1
ATOM 1394 N N . LYS A 1 186 ? 32.822 -0.943 -42.541 1.00 93.25 186 LYS A N 1
ATOM 1395 C CA . LYS A 1 186 ? 32.975 -0.671 -43.978 1.00 93.25 186 LYS A CA 1
ATOM 1396 C C . LYS A 1 186 ? 32.839 -1.921 -44.837 1.00 93.25 186 LYS A C 1
ATOM 1398 O O . LYS A 1 186 ? 32.447 -1.781 -45.993 1.00 93.25 186 LYS A O 1
ATOM 1403 N N . GLN A 1 187 ? 33.148 -3.092 -44.289 1.00 93.56 187 GLN A N 1
ATOM 1404 C CA . GLN A 1 187 ? 33.119 -4.379 -44.981 1.00 93.56 187 GLN A CA 1
ATOM 1405 C C . GLN A 1 187 ? 32.360 -5.436 -44.155 1.00 93.56 187 GLN A C 1
ATOM 1407 O O . GLN A 1 187 ? 32.246 -5.288 -42.933 1.00 93.56 187 GLN A O 1
ATOM 1412 N N . PRO A 1 188 ? 31.810 -6.497 -44.780 1.00 90.56 188 PRO A N 1
ATOM 1413 C CA . PRO A 1 188 ? 31.055 -7.537 -44.076 1.00 90.56 188 PRO A CA 1
ATOM 1414 C C . PRO A 1 188 ? 31.817 -8.205 -42.924 1.00 90.56 188 PRO A C 1
ATOM 1416 O O . PRO A 1 188 ? 31.199 -8.639 -41.954 1.00 90.56 188 PRO A O 1
ATOM 1419 N N . GLU A 1 189 ? 33.144 -8.264 -42.997 1.00 90.19 189 GLU A N 1
ATOM 1420 C CA . GLU A 1 189 ? 34.022 -8.821 -41.968 1.00 90.19 189 GLU A CA 1
ATOM 1421 C C . GLU A 1 189 ? 34.027 -7.963 -40.691 1.00 90.19 189 GLU A C 1
ATOM 1423 O O . GLU A 1 189 ? 34.011 -8.515 -39.589 1.00 90.19 189 GLU A O 1
ATOM 1428 N N . ASP A 1 190 ? 33.932 -6.633 -40.823 1.00 92.19 190 ASP A N 1
ATOM 1429 C CA . ASP A 1 190 ? 33.869 -5.684 -39.697 1.00 92.19 190 ASP A CA 1
ATOM 1430 C C . ASP A 1 190 ? 32.593 -5.872 -38.853 1.00 92.19 190 ASP A C 1
ATOM 1432 O O . ASP A 1 190 ? 32.523 -5.474 -37.684 1.00 92.19 190 ASP A O 1
ATOM 1436 N N . TRP A 1 191 ? 31.547 -6.463 -39.447 1.00 92.19 191 TRP A N 1
ATOM 1437 C CA . TRP A 1 191 ? 30.267 -6.678 -38.778 1.00 92.19 191 TRP A CA 1
ATOM 1438 C C . TRP A 1 191 ? 30.396 -7.587 -37.560 1.00 92.19 191 TRP A C 1
ATOM 1440 O O . TRP A 1 191 ? 29.725 -7.341 -36.559 1.00 92.19 191 TRP A O 1
ATOM 1450 N N . ALA A 1 192 ? 31.218 -8.637 -37.637 1.00 90.50 192 ALA A N 1
ATOM 1451 C CA . ALA A 1 192 ? 31.312 -9.646 -36.585 1.00 90.50 192 ALA A CA 1
ATOM 1452 C C . ALA A 1 192 ? 31.727 -9.015 -35.248 1.00 90.50 192 ALA A C 1
ATOM 1454 O O . ALA A 1 192 ? 31.078 -9.226 -34.216 1.00 90.50 192 ALA A O 1
ATOM 1455 N N . ASP A 1 193 ? 32.771 -8.188 -35.294 1.00 92.25 193 ASP A N 1
ATOM 1456 C CA . ASP A 1 193 ? 33.323 -7.506 -34.129 1.00 92.25 193 ASP A CA 1
ATOM 1457 C C . ASP A 1 193 ? 32.387 -6.399 -33.650 1.00 92.25 193 ASP A C 1
ATOM 1459 O O . ASP A 1 193 ? 32.050 -6.345 -32.463 1.00 92.25 193 ASP A O 1
ATOM 1463 N N . PHE A 1 194 ? 31.852 -5.590 -34.573 1.00 95.06 194 PHE A N 1
ATOM 1464 C CA . PHE A 1 194 ? 30.864 -4.567 -34.237 1.00 95.06 194 PHE A CA 1
ATOM 1465 C C . PHE A 1 194 ? 29.633 -5.163 -33.536 1.00 95.06 194 PHE A C 1
ATOM 1467 O O . PHE A 1 194 ? 29.167 -4.662 -32.507 1.00 95.06 194 PHE A O 1
ATOM 1474 N N . TRP A 1 195 ? 29.105 -6.263 -34.069 1.00 95.62 195 TRP A N 1
ATOM 1475 C CA . TRP A 1 195 ? 27.948 -6.941 -33.510 1.00 95.62 195 TRP A CA 1
ATOM 1476 C C . TRP A 1 195 ? 28.246 -7.497 -32.117 1.00 95.62 195 TRP A C 1
ATOM 1478 O O . TRP A 1 195 ? 27.466 -7.280 -31.183 1.00 95.62 195 TRP A O 1
ATOM 1488 N N . LYS A 1 196 ? 29.380 -8.189 -31.960 1.00 92.81 196 LYS A N 1
ATOM 1489 C CA . LYS A 1 196 ? 29.762 -8.856 -30.710 1.00 92.81 196 LYS A CA 1
ATOM 1490 C C . LYS A 1 196 ? 30.018 -7.855 -29.591 1.00 92.81 196 LYS A C 1
ATOM 1492 O O . LYS A 1 196 ? 29.572 -8.093 -28.467 1.00 92.81 196 LYS A O 1
ATOM 1497 N N . GLU A 1 197 ? 30.709 -6.759 -29.890 1.00 91.94 197 GLU A N 1
ATOM 1498 C CA . GLU A 1 197 ? 31.062 -5.745 -28.898 1.00 91.94 197 GLU A CA 1
ATOM 1499 C C . GLU A 1 197 ? 29.898 -4.803 -28.574 1.00 91.94 197 GLU A C 1
ATOM 1501 O O . GLU A 1 197 ? 29.686 -4.474 -27.405 1.00 91.94 197 GLU A O 1
ATOM 1506 N N . TYR A 1 198 ? 29.115 -4.389 -29.577 1.00 95.31 198 TYR A N 1
ATOM 1507 C CA . TYR A 1 198 ? 28.166 -3.283 -29.418 1.00 95.31 198 TYR A CA 1
ATOM 1508 C C . TYR A 1 198 ? 26.708 -3.720 -29.489 1.00 95.31 198 TYR A C 1
ATOM 1510 O O . TYR A 1 198 ? 25.952 -3.491 -28.541 1.00 95.31 198 TYR A O 1
ATOM 1518 N N . VAL A 1 199 ? 26.302 -4.393 -30.567 1.00 95.38 199 VAL A N 1
ATOM 1519 C CA . VAL A 1 199 ? 24.892 -4.769 -30.781 1.00 95.38 199 VAL A CA 1
ATOM 1520 C C . VAL A 1 199 ? 24.431 -5.770 -29.721 1.00 95.38 199 VAL A C 1
ATOM 1522 O O . VAL A 1 199 ? 23.410 -5.570 -29.059 1.00 95.38 199 VAL A O 1
ATOM 1525 N N . ARG A 1 200 ? 25.225 -6.814 -29.470 1.00 94.69 200 ARG A N 1
ATOM 1526 C CA . ARG A 1 200 ? 24.960 -7.793 -28.409 1.00 94.69 200 ARG A CA 1
ATOM 1527 C C . ARG A 1 200 ? 25.026 -7.161 -27.018 1.00 94.69 200 ARG A C 1
ATOM 1529 O O . ARG A 1 200 ? 24.218 -7.510 -26.153 1.00 94.69 200 ARG A O 1
ATOM 1536 N N . GLY A 1 201 ? 25.965 -6.241 -26.795 1.00 93.88 201 GLY A N 1
ATOM 1537 C CA . GLY A 1 201 ? 26.121 -5.527 -25.526 1.00 93.88 201 GLY A CA 1
ATOM 1538 C C . GLY A 1 201 ? 24.851 -4.764 -25.147 1.00 93.88 201 GLY A C 1
ATOM 1539 O O . GLY A 1 201 ? 24.307 -4.972 -24.059 1.00 93.88 201 GLY A O 1
ATOM 1540 N N . VAL A 1 202 ? 24.321 -3.962 -26.078 1.00 95.62 202 VAL A N 1
ATOM 1541 C CA . VAL A 1 202 ? 23.032 -3.272 -25.917 1.00 95.62 202 VAL A CA 1
ATOM 1542 C C . VAL A 1 202 ? 21.914 -4.288 -25.677 1.00 95.62 202 VAL A C 1
ATOM 1544 O O . VAL A 1 202 ? 21.203 -4.188 -24.678 1.00 95.62 202 VAL A O 1
ATOM 1547 N N . GLY A 1 203 ? 21.808 -5.328 -26.510 1.00 94.31 203 GLY A N 1
ATOM 1548 C CA . GLY A 1 203 ? 20.766 -6.352 -26.377 1.00 94.31 203 GLY A CA 1
ATOM 1549 C C . GLY A 1 203 ? 20.775 -7.107 -25.042 1.00 94.31 203 GLY A C 1
ATOM 1550 O O . GLY A 1 203 ? 19.721 -7.530 -24.573 1.00 94.31 203 GLY A O 1
ATOM 1551 N N . THR A 1 204 ? 21.938 -7.230 -24.397 1.00 94.62 204 THR A N 1
ATOM 1552 C CA . THR A 1 204 ? 22.090 -7.887 -23.087 1.00 94.62 204 THR A CA 1
ATOM 1553 C C . THR A 1 204 ? 21.606 -7.001 -21.936 1.00 94.62 204 THR A C 1
ATOM 1555 O O . THR A 1 204 ? 21.072 -7.510 -20.953 1.00 94.62 204 THR A O 1
ATOM 1558 N N . GLN A 1 205 ? 21.774 -5.679 -22.042 1.00 95.00 205 GLN A N 1
ATOM 1559 C CA . GLN A 1 205 ? 21.409 -4.729 -20.982 1.00 95.00 205 GLN A CA 1
ATOM 1560 C C . GLN A 1 205 ? 19.986 -4.160 -21.142 1.00 95.00 205 GLN A C 1
ATOM 1562 O O . GLN A 1 205 ? 19.359 -3.782 -20.150 1.00 95.00 205 GLN A O 1
ATOM 1567 N N . MET A 1 206 ? 19.437 -4.156 -22.362 1.00 93.69 206 MET A N 1
ATOM 1568 C CA . MET A 1 206 ? 18.082 -3.670 -22.660 1.00 93.69 206 MET A CA 1
ATOM 1569 C C . MET A 1 206 ? 16.950 -4.322 -21.843 1.00 93.69 206 MET A C 1
ATOM 1571 O O . MET A 1 206 ? 16.061 -3.578 -21.442 1.00 93.69 206 MET A O 1
ATOM 1575 N N . PRO A 1 207 ? 16.943 -5.635 -21.516 1.00 93.56 207 PRO A N 1
ATOM 1576 C CA . PRO A 1 207 ? 15.882 -6.219 -20.688 1.00 93.56 207 PRO A CA 1
ATOM 1577 C C . PRO A 1 207 ? 15.786 -5.576 -19.299 1.00 93.56 207 PRO A C 1
ATOM 1579 O O . PRO A 1 207 ? 14.694 -5.364 -18.774 1.00 93.56 207 PRO A O 1
ATOM 1582 N N . LEU A 1 208 ? 16.936 -5.250 -18.699 1.00 90.75 208 LEU A N 1
ATOM 1583 C CA . LEU A 1 208 ? 16.987 -4.604 -17.391 1.00 90.75 208 LEU A CA 1
ATOM 1584 C C . LEU A 1 208 ? 16.463 -3.165 -17.474 1.00 90.75 208 LEU A C 1
ATOM 1586 O O . LEU A 1 208 ? 15.702 -2.746 -16.606 1.00 90.75 208 LEU A O 1
ATOM 1590 N N . ALA A 1 209 ? 16.835 -2.436 -18.530 1.00 91.88 209 ALA A N 1
ATOM 1591 C CA . ALA A 1 209 ? 16.349 -1.082 -18.768 1.00 91.88 209 ALA A CA 1
ATOM 1592 C C . ALA A 1 209 ? 14.851 -1.049 -19.102 1.00 91.88 209 ALA A C 1
ATOM 1594 O O . ALA A 1 209 ? 14.149 -0.231 -18.531 1.00 91.88 209 ALA A O 1
ATOM 1595 N N . ALA A 1 210 ? 14.337 -1.981 -19.909 1.00 91.25 210 ALA A N 1
ATOM 1596 C CA . ALA A 1 210 ? 12.907 -2.123 -20.202 1.00 91.25 210 ALA A CA 1
ATOM 1597 C C . ALA A 1 210 ? 12.070 -2.459 -18.960 1.00 91.25 210 ALA A C 1
ATOM 1599 O O . ALA A 1 210 ? 10.939 -2.003 -18.821 1.00 91.25 210 ALA A O 1
ATOM 1600 N N . LYS A 1 211 ? 12.633 -3.220 -18.013 1.00 88.25 211 LYS A N 1
ATOM 1601 C CA . LYS A 1 211 ? 11.990 -3.465 -16.716 1.00 88.25 211 LYS A CA 1
ATOM 1602 C C . LYS A 1 211 ? 11.940 -2.207 -15.842 1.00 88.25 211 LYS A C 1
ATOM 1604 O O . LYS A 1 211 ? 11.022 -2.066 -15.038 1.00 88.25 211 LYS A O 1
ATOM 1609 N N . ALA A 1 212 ? 12.945 -1.341 -15.946 1.00 87.19 212 ALA A N 1
ATOM 1610 C CA . ALA A 1 212 ? 13.049 -0.131 -15.139 1.00 87.19 212 ALA A CA 1
ATOM 1611 C C . ALA A 1 212 ? 12.327 1.083 -15.750 1.00 87.19 212 ALA A C 1
ATOM 1613 O O . ALA A 1 212 ? 11.863 1.950 -15.016 1.00 87.19 212 ALA A O 1
ATOM 1614 N N . GLU A 1 213 ? 12.241 1.131 -17.076 1.00 88.50 213 GLU A N 1
ATOM 1615 C CA . GLU A 1 213 ? 11.562 2.143 -17.875 1.00 88.50 213 GLU A CA 1
ATOM 1616 C C . GLU A 1 213 ? 10.686 1.429 -18.918 1.00 88.50 213 GLU A C 1
ATOM 1618 O O . GLU A 1 213 ? 11.189 1.027 -19.973 1.00 88.50 213 GLU A O 1
ATOM 1623 N N . PRO A 1 214 ? 9.389 1.222 -18.626 1.00 87.69 214 PRO A N 1
ATOM 1624 C CA . PRO A 1 214 ? 8.480 0.488 -19.504 1.00 87.69 214 PRO A CA 1
ATOM 1625 C C . PRO A 1 214 ? 8.389 1.044 -20.929 1.00 87.69 214 PRO A C 1
ATOM 1627 O O . P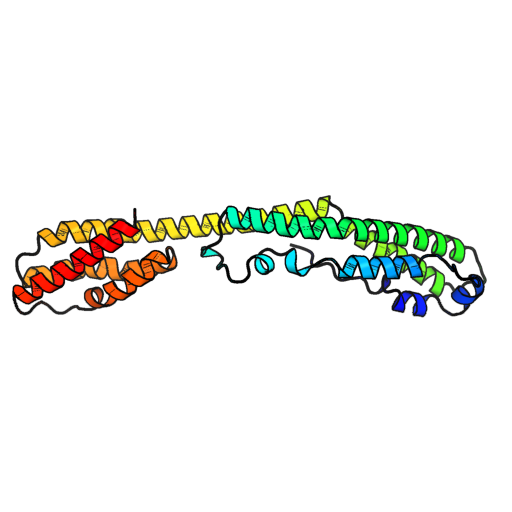RO A 1 214 ? 8.114 0.279 -21.854 1.00 87.69 214 PRO A O 1
ATOM 1630 N N . ALA A 1 215 ? 8.662 2.338 -21.134 1.00 89.06 215 ALA A N 1
ATOM 1631 C CA . ALA A 1 215 ? 8.697 2.935 -22.468 1.00 89.06 215 ALA A CA 1
ATOM 1632 C C . ALA A 1 215 ? 9.779 2.317 -23.382 1.00 89.06 215 ALA A C 1
ATOM 1634 O O . ALA A 1 215 ? 9.635 2.314 -24.604 1.00 89.06 215 ALA A O 1
ATOM 1635 N N . LEU A 1 216 ? 10.817 1.692 -22.809 1.00 92.94 216 LEU A N 1
ATOM 1636 C CA . LEU A 1 216 ? 11.848 0.968 -23.559 1.00 92.94 216 LEU A CA 1
ATOM 1637 C C . LEU A 1 216 ? 11.428 -0.453 -23.976 1.00 92.94 216 LEU A C 1
ATOM 1639 O O . LEU A 1 216 ? 12.104 -1.045 -24.820 1.00 92.94 216 LEU A O 1
ATOM 1643 N N . ASP A 1 217 ? 10.350 -1.031 -23.432 1.00 93.69 217 ASP A N 1
ATOM 1644 C CA . ASP A 1 217 ? 9.951 -2.418 -23.736 1.00 93.69 217 ASP A CA 1
ATOM 1645 C C . ASP A 1 217 ? 9.614 -2.651 -25.224 1.00 93.69 217 ASP A C 1
ATOM 1647 O O . ASP A 1 217 ? 10.136 -3.606 -25.811 1.00 93.69 217 ASP A O 1
ATOM 1651 N N . PRO A 1 218 ? 8.842 -1.779 -25.906 1.00 95.19 218 PRO A N 1
ATOM 1652 C CA . PRO A 1 218 ? 8.606 -1.922 -27.342 1.00 95.19 218 PRO A CA 1
ATOM 1653 C C . PRO A 1 218 ? 9.903 -1.883 -28.164 1.00 95.19 218 PRO A C 1
ATOM 1655 O O . PRO A 1 218 ? 10.056 -2.648 -29.119 1.00 95.19 218 PRO A O 1
ATOM 1658 N N . LEU A 1 219 ? 10.855 -1.028 -27.776 1.00 96.00 219 LEU A N 1
ATOM 1659 C CA . LEU A 1 219 ? 12.151 -0.896 -28.445 1.00 96.00 219 LEU A CA 1
ATOM 1660 C C . LEU A 1 219 ? 13.033 -2.120 -28.197 1.00 96.00 219 LEU A C 1
ATOM 1662 O O . LEU A 1 219 ? 13.639 -2.640 -29.133 1.00 96.00 219 LEU A O 1
ATOM 1666 N N . TYR A 1 220 ? 13.045 -2.644 -26.970 1.00 95.00 220 TYR A N 1
ATOM 1667 C CA . TYR A 1 220 ? 13.721 -3.894 -26.635 1.00 95.00 220 TYR A CA 1
ATOM 1668 C C . TYR A 1 220 ? 13.214 -5.056 -27.497 1.00 95.00 220 TYR A C 1
ATOM 1670 O O . TYR A 1 220 ? 14.020 -5.787 -28.077 1.00 95.00 220 TYR A O 1
ATOM 1678 N N . ARG A 1 221 ? 11.891 -5.214 -27.633 1.00 95.44 221 ARG A N 1
ATOM 1679 C CA . ARG A 1 221 ? 11.296 -6.293 -28.438 1.00 95.44 221 ARG A CA 1
ATOM 1680 C C . ARG A 1 221 ? 11.748 -6.242 -29.896 1.00 95.44 221 ARG A C 1
ATOM 1682 O O . ARG A 1 221 ? 12.067 -7.290 -30.452 1.00 95.44 221 ARG A O 1
ATOM 1689 N N . LYS A 1 222 ? 11.825 -5.044 -30.486 1.00 95.75 222 LYS A N 1
ATOM 1690 C CA . LYS A 1 222 ? 12.361 -4.843 -31.842 1.00 95.75 222 LYS A CA 1
ATOM 1691 C C . LYS A 1 222 ? 13.860 -5.144 -31.905 1.00 95.75 222 LYS A C 1
ATOM 1693 O O . LYS A 1 222 ? 14.302 -5.872 -32.783 1.00 95.75 222 LYS A O 1
ATOM 1698 N N . PHE A 1 223 ? 14.634 -4.640 -30.944 1.00 95.44 223 PHE A N 1
ATOM 1699 C CA . PHE A 1 223 ? 16.093 -4.773 -30.914 1.00 95.44 223 PHE A CA 1
ATOM 1700 C C . PHE A 1 223 ? 16.578 -6.208 -30.644 1.00 95.44 223 PHE A C 1
ATOM 1702 O O . PHE A 1 223 ? 17.694 -6.577 -31.012 1.00 95.44 223 PHE A O 1
ATOM 1709 N N . LYS A 1 224 ? 15.736 -7.051 -30.037 1.00 94.19 224 LYS A N 1
ATOM 1710 C CA . LYS A 1 224 ? 16.053 -8.449 -29.720 1.00 94.19 224 LYS A CA 1
ATOM 1711 C C . LYS A 1 224 ? 16.452 -9.269 -30.950 1.00 94.19 224 LYS A C 1
ATOM 1713 O O . LYS A 1 224 ? 17.355 -10.094 -30.845 1.00 94.19 224 LYS A O 1
ATOM 1718 N N . ALA A 1 225 ? 15.798 -9.060 -32.093 1.00 92.69 225 ALA A N 1
ATOM 1719 C CA . ALA A 1 225 ? 16.094 -9.799 -33.320 1.00 92.69 225 ALA A CA 1
ATOM 1720 C C . ALA A 1 225 ? 17.510 -9.497 -33.865 1.00 92.69 225 ALA A C 1
ATOM 1722 O O . ALA A 1 225 ? 18.302 -10.439 -33.975 1.00 92.69 225 ALA A O 1
ATOM 1723 N N . PRO A 1 226 ? 17.900 -8.230 -34.118 1.00 90.38 226 PRO A N 1
ATOM 1724 C CA . PRO A 1 226 ? 19.270 -7.908 -34.513 1.00 90.38 226 PRO A CA 1
ATOM 1725 C C . PRO A 1 226 ? 20.307 -8.316 -33.457 1.00 90.38 226 PRO A C 1
ATOM 1727 O O . PRO A 1 226 ? 21.362 -8.837 -33.812 1.00 90.38 226 PRO A O 1
ATOM 1730 N N . ALA A 1 227 ? 20.000 -8.187 -32.162 1.00 91.25 227 ALA A N 1
ATOM 1731 C CA . ALA A 1 227 ? 20.898 -8.604 -31.081 1.00 91.25 227 ALA A CA 1
ATOM 1732 C C . ALA A 1 227 ? 21.069 -10.126 -30.926 1.00 91.25 227 ALA A C 1
ATOM 1734 O O . ALA A 1 227 ? 21.966 -10.560 -30.205 1.00 91.25 227 ALA A O 1
ATOM 1735 N N . ALA A 1 228 ? 20.228 -10.939 -31.569 1.00 90.62 228 ALA A N 1
ATOM 1736 C CA . ALA A 1 228 ? 20.357 -12.395 -31.602 1.00 90.62 228 ALA A CA 1
ATOM 1737 C C . ALA A 1 228 ? 21.026 -12.902 -32.892 1.00 90.62 228 ALA A C 1
ATOM 1739 O O . ALA A 1 228 ? 21.488 -14.043 -32.935 1.00 90.62 228 ALA A O 1
ATOM 1740 N N . ASN A 1 229 ? 21.096 -12.072 -33.938 1.00 88.06 229 ASN A N 1
ATOM 1741 C CA . ASN A 1 229 ? 21.595 -12.478 -35.247 1.00 88.06 229 ASN A 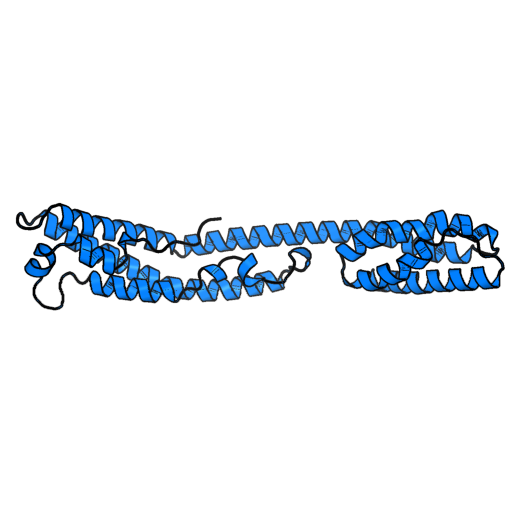CA 1
ATOM 1742 C C . ASN A 1 229 ? 23.131 -12.422 -35.335 1.00 88.06 229 ASN A C 1
ATOM 1744 O O . ASN A 1 229 ? 23.709 -11.438 -35.787 1.00 88.06 229 ASN A O 1
ATOM 1748 N N . GLN A 1 230 ? 23.768 -13.523 -34.938 1.00 84.88 230 GLN A N 1
ATOM 1749 C CA . GLN A 1 230 ? 25.226 -13.715 -34.915 1.00 84.88 230 GLN A CA 1
ATOM 1750 C C . GLN A 1 230 ? 25.877 -13.907 -36.291 1.00 84.88 230 GLN A C 1
ATOM 1752 O O . GLN A 1 230 ? 27.098 -13.976 -36.382 1.00 84.88 230 GLN A O 1
ATOM 1757 N N . THR A 1 231 ? 25.087 -14.066 -37.353 1.00 88.94 231 THR A N 1
ATOM 1758 C CA . THR A 1 231 ? 25.632 -14.410 -38.673 1.00 88.94 231 THR A CA 1
ATOM 1759 C C . THR A 1 231 ? 26.293 -13.204 -39.327 1.00 88.94 231 THR A C 1
ATOM 1761 O O . THR A 1 231 ? 25.756 -12.098 -39.243 1.00 88.94 231 THR A O 1
ATOM 1764 N N . ASN A 1 232 ? 27.411 -13.409 -40.025 1.00 88.75 232 ASN A N 1
ATOM 1765 C CA . ASN A 1 232 ? 27.981 -12.352 -40.856 1.00 88.75 232 ASN A CA 1
ATOM 1766 C C . ASN A 1 232 ? 27.078 -12.075 -42.070 1.00 88.75 232 ASN A C 1
ATOM 1768 O O . ASN A 1 232 ? 26.440 -13.004 -42.580 1.00 88.75 232 ASN A O 1
ATOM 1772 N N . PRO A 1 233 ? 26.993 -10.815 -42.531 1.00 92.19 233 PRO A N 1
ATOM 1773 C CA . PRO A 1 233 ? 26.341 -10.485 -43.786 1.00 92.19 233 PRO A CA 1
ATOM 1774 C C . PRO A 1 233 ? 27.061 -11.184 -44.939 1.00 92.19 233 PRO A C 1
ATOM 1776 O O . PRO A 1 233 ? 28.285 -11.298 -44.928 1.00 92.19 233 PRO A O 1
ATOM 1779 N N . LYS A 1 234 ? 26.310 -11.642 -45.939 1.00 92.38 234 LYS A N 1
ATOM 1780 C CA . LYS A 1 234 ? 26.880 -12.309 -47.120 1.00 92.38 234 LYS A CA 1
ATOM 1781 C C . LYS A 1 234 ? 27.491 -11.328 -48.114 1.00 92.38 234 LYS A C 1
ATOM 1783 O O . LYS A 1 234 ? 28.333 -11.719 -48.913 1.00 92.38 234 LYS A O 1
ATOM 1788 N N . ASP A 1 235 ? 27.017 -10.087 -48.091 1.00 93.81 235 ASP A N 1
ATOM 1789 C CA . ASP A 1 235 ? 27.428 -9.026 -48.997 1.00 93.81 235 ASP A CA 1
ATOM 1790 C C . ASP A 1 235 ? 27.253 -7.634 -48.361 1.00 93.81 235 ASP A C 1
ATOM 1792 O O . ASP A 1 235 ? 26.638 -7.459 -47.298 1.00 93.81 235 ASP A O 1
ATOM 1796 N N . ASP A 1 236 ? 27.773 -6.618 -49.050 1.00 93.69 236 ASP A N 1
ATOM 1797 C CA . ASP A 1 236 ? 27.684 -5.214 -48.643 1.00 93.69 236 ASP A CA 1
ATOM 1798 C C . ASP A 1 236 ? 26.245 -4.715 -48.489 1.00 93.69 236 ASP A C 1
ATOM 1800 O O . ASP A 1 236 ? 25.961 -3.830 -47.675 1.00 93.69 236 ASP A O 1
ATOM 1804 N N . LYS A 1 237 ? 25.320 -5.239 -49.297 1.00 95.88 237 LYS A N 1
ATOM 1805 C CA . LYS A 1 237 ? 23.919 -4.813 -49.298 1.00 95.88 237 LYS A CA 1
ATOM 1806 C C . LYS A 1 237 ? 23.232 -5.281 -48.019 1.00 95.88 237 LYS A C 1
ATOM 1808 O O . LYS A 1 237 ? 22.513 -4.504 -47.386 1.00 95.88 237 LYS A O 1
ATOM 1813 N N . GLU A 1 238 ? 23.466 -6.525 -47.623 1.00 94.44 238 GLU A N 1
ATOM 1814 C CA . GLU A 1 238 ? 22.981 -7.103 -46.380 1.00 94.44 238 GLU A CA 1
ATOM 1815 C C . GLU A 1 238 ? 23.608 -6.409 -45.168 1.00 94.44 238 GLU A C 1
ATOM 1817 O O . GLU A 1 238 ? 22.879 -6.046 -44.242 1.00 94.44 238 GLU A O 1
ATOM 1822 N N . MET A 1 239 ? 24.919 -6.147 -45.197 1.00 95.12 239 MET A N 1
ATOM 1823 C CA . MET A 1 239 ? 25.608 -5.404 -44.139 1.00 95.12 239 MET A CA 1
ATOM 1824 C C . MET A 1 239 ? 24.970 -4.024 -43.944 1.00 95.12 239 MET A C 1
ATOM 1826 O O . MET A 1 239 ? 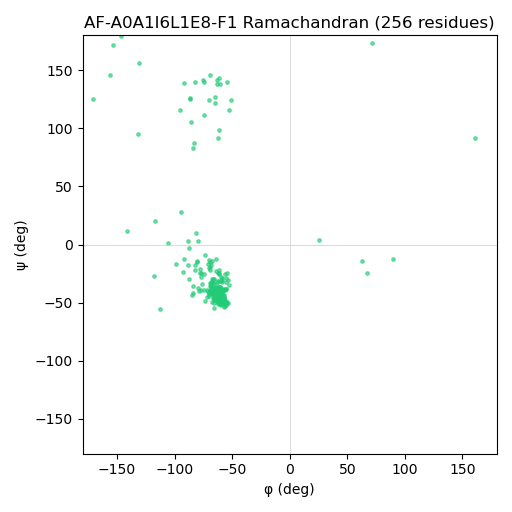24.538 -3.699 -42.839 1.00 95.12 239 MET A O 1
ATOM 1830 N N . LYS A 1 240 ? 24.839 -3.229 -45.015 1.00 94.44 240 LYS A N 1
ATOM 1831 C CA . LYS A 1 240 ? 24.236 -1.885 -44.958 1.00 94.44 240 LYS A CA 1
ATOM 1832 C C . LYS A 1 240 ? 22.800 -1.921 -44.440 1.00 94.44 240 LYS A C 1
ATOM 1834 O O . LYS A 1 240 ? 22.413 -1.055 -43.659 1.00 94.44 240 LYS A O 1
ATOM 1839 N N . LYS A 1 241 ? 22.011 -2.929 -44.830 1.00 95.25 241 LYS A N 1
ATOM 1840 C CA . LYS A 1 241 ? 20.641 -3.115 -44.328 1.00 95.25 241 LYS A CA 1
ATOM 1841 C C . LYS A 1 241 ? 20.625 -3.350 -42.815 1.00 95.25 241 LYS A C 1
ATOM 1843 O O . LYS A 1 241 ? 19.896 -2.655 -42.111 1.00 95.25 241 LYS A O 1
ATOM 1848 N N . ARG A 1 242 ? 21.429 -4.296 -42.321 1.00 94.19 242 ARG A N 1
ATOM 1849 C CA . ARG A 1 242 ? 21.508 -4.632 -40.889 1.00 94.19 242 ARG A CA 1
ATOM 1850 C C . ARG A 1 242 ? 22.060 -3.466 -40.063 1.00 94.19 242 ARG A C 1
ATOM 1852 O O . ARG A 1 242 ? 21.541 -3.172 -38.990 1.00 94.19 242 ARG A O 1
ATOM 1859 N N . LEU A 1 243 ? 23.066 -2.767 -40.585 1.00 94.88 243 LEU A N 1
ATOM 1860 C CA . LEU A 1 243 ? 23.648 -1.584 -39.955 1.00 94.88 243 LEU A CA 1
ATOM 1861 C C . LEU A 1 243 ? 22.617 -0.456 -39.828 1.00 94.88 243 LEU A C 1
ATOM 1863 O O . LEU A 1 243 ? 22.464 0.112 -38.750 1.00 94.88 243 LEU A O 1
ATOM 1867 N N . ASN A 1 244 ? 21.852 -0.180 -40.888 1.00 96.06 244 ASN A N 1
ATOM 1868 C CA . ASN A 1 244 ? 20.777 0.814 -40.853 1.00 96.06 244 ASN A CA 1
ATOM 1869 C C . ASN A 1 244 ? 19.681 0.452 -39.844 1.00 96.06 244 ASN A C 1
ATOM 1871 O O . ASN A 1 244 ? 19.218 1.327 -39.117 1.00 96.06 244 ASN A O 1
ATOM 1875 N N . GLU A 1 245 ? 19.276 -0.817 -39.771 1.00 95.56 245 GLU A N 1
ATOM 1876 C CA . GLU A 1 245 ? 18.299 -1.291 -38.784 1.00 95.56 245 GLU A CA 1
ATOM 1877 C C . GLU A 1 245 ? 18.782 -1.038 -37.346 1.00 95.56 245 GLU A C 1
ATOM 1879 O O . GLU A 1 245 ? 18.070 -0.428 -36.545 1.00 95.56 245 GLU A O 1
ATOM 1884 N N . VAL A 1 246 ? 20.023 -1.429 -37.038 1.00 95.56 246 VAL A N 1
ATOM 1885 C CA . VAL A 1 246 ? 20.639 -1.223 -35.720 1.00 95.56 246 VAL A CA 1
ATOM 1886 C C . VAL A 1 246 ? 20.792 0.262 -35.388 1.00 95.56 246 VAL A C 1
ATOM 1888 O O . VAL A 1 246 ? 20.508 0.660 -34.259 1.00 95.56 246 VAL A O 1
ATOM 1891 N N . ILE A 1 247 ? 21.211 1.097 -36.344 1.00 97.12 247 ILE A N 1
ATOM 1892 C CA . ILE A 1 247 ? 21.352 2.547 -36.143 1.00 97.12 247 ILE A CA 1
ATOM 1893 C C . ILE A 1 247 ? 19.993 3.191 -35.870 1.00 97.12 247 ILE A C 1
ATOM 1895 O O . ILE A 1 247 ? 19.886 4.006 -34.955 1.00 97.12 247 ILE A O 1
ATOM 1899 N N . THR A 1 248 ? 18.961 2.848 -36.644 1.00 97.56 248 THR A N 1
ATOM 1900 C CA . THR A 1 248 ? 17.610 3.397 -36.465 1.00 97.56 248 THR A CA 1
ATOM 1901 C C . THR A 1 248 ? 17.080 3.065 -35.078 1.00 97.56 248 THR A C 1
ATOM 1903 O O . THR A 1 248 ? 16.740 3.974 -34.324 1.00 97.56 248 THR A O 1
ATOM 1906 N N . LEU A 1 249 ? 17.118 1.788 -34.686 1.00 96.81 249 LEU A N 1
ATOM 1907 C CA . LEU A 1 249 ? 16.687 1.375 -33.351 1.00 96.81 249 LEU A CA 1
ATOM 1908 C C . LEU A 1 249 ? 17.567 1.984 -32.251 1.00 96.81 249 LEU A C 1
ATOM 1910 O O . LEU A 1 249 ? 17.059 2.396 -31.214 1.00 96.81 249 LEU A O 1
ATOM 1914 N N . GLY A 1 250 ? 18.878 2.096 -32.472 1.00 96.56 250 GLY A N 1
ATOM 1915 C CA . GLY A 1 250 ? 19.800 2.747 -31.543 1.00 96.56 250 GLY A CA 1
ATOM 1916 C C . GLY A 1 250 ? 19.469 4.222 -31.313 1.00 96.56 250 GLY A C 1
ATOM 1917 O O . GLY A 1 250 ? 19.541 4.688 -30.179 1.00 96.56 250 GLY A O 1
ATOM 1918 N N . LYS A 1 251 ? 19.059 4.952 -32.357 1.00 97.25 251 LYS A N 1
ATOM 1919 C CA . LYS A 1 251 ? 18.602 6.346 -32.250 1.00 97.25 251 LYS A CA 1
ATOM 1920 C C . LYS A 1 251 ? 17.267 6.458 -31.518 1.00 97.25 251 LYS A C 1
ATOM 1922 O O . LYS A 1 251 ? 17.135 7.350 -30.687 1.00 97.25 251 LYS A O 1
ATOM 1927 N N . GLU A 1 252 ? 16.318 5.558 -31.783 1.00 97.00 252 GLU A N 1
ATOM 1928 C CA . GLU A 1 252 ? 15.045 5.491 -31.045 1.00 97.00 252 GLU A CA 1
ATOM 1929 C C . GLU A 1 252 ? 15.293 5.243 -29.550 1.00 97.00 252 GLU A C 1
ATOM 1931 O O . GLU A 1 252 ? 14.805 5.990 -28.707 1.00 97.00 252 GLU A O 1
ATOM 1936 N N . ILE A 1 253 ? 16.141 4.263 -29.217 1.00 95.62 253 ILE A N 1
ATOM 1937 C CA . ILE A 1 253 ? 16.536 3.980 -27.831 1.00 95.62 253 ILE A CA 1
ATOM 1938 C C . ILE A 1 253 ? 17.247 5.191 -27.221 1.00 95.62 253 ILE A C 1
ATOM 1940 O O . ILE A 1 253 ? 16.950 5.578 -26.098 1.00 95.62 253 ILE A O 1
ATOM 1944 N N . GLN A 1 254 ? 18.181 5.821 -27.939 1.00 95.88 254 GLN A N 1
ATOM 1945 C CA . GLN A 1 254 ? 18.884 7.000 -27.435 1.00 95.88 254 GLN A CA 1
ATOM 1946 C C . GLN A 1 254 ? 17.932 8.169 -27.155 1.00 95.88 254 GLN A C 1
ATOM 1948 O O . GLN A 1 254 ? 18.173 8.903 -26.198 1.00 95.88 254 GLN A O 1
ATOM 1953 N N . ALA A 1 255 ? 16.896 8.358 -27.975 1.00 94.38 255 ALA A N 1
ATOM 1954 C CA . ALA A 1 255 ? 15.885 9.389 -27.771 1.00 94.38 255 ALA A CA 1
ATOM 1955 C C . ALA A 1 255 ? 15.063 9.127 -26.503 1.00 94.38 255 ALA A C 1
ATOM 1957 O O . ALA A 1 255 ? 14.880 10.049 -25.719 1.00 94.38 255 ALA A O 1
ATOM 1958 N N . GLU A 1 256 ? 14.671 7.876 -26.260 1.00 92.38 256 GLU A N 1
ATOM 1959 C CA . GLU A 1 256 ? 13.921 7.468 -25.063 1.00 92.38 256 GLU A CA 1
ATOM 1960 C C . GLU A 1 256 ? 14.767 7.518 -23.769 1.00 92.38 256 GLU A C 1
ATOM 1962 O O . GLU A 1 256 ? 14.245 7.578 -22.662 1.00 92.38 256 GLU A O 1
ATOM 1967 N N . LEU A 1 257 ? 16.100 7.501 -23.889 1.00 89.69 257 LEU A N 1
ATOM 1968 C CA . LEU A 1 257 ? 17.051 7.601 -22.768 1.00 89.69 257 LEU A CA 1
ATOM 1969 C C . LEU A 1 257 ? 17.442 9.050 -22.389 1.00 89.69 257 LEU A C 1
ATOM 1971 O O . LEU A 1 257 ? 18.357 9.237 -21.563 1.00 89.69 257 LEU A O 1
ATOM 1975 N N . ARG A 1 258 ? 16.863 10.064 -23.043 1.00 82.44 258 ARG A N 1
ATOM 1976 C CA . ARG A 1 258 ? 17.105 11.491 -22.763 1.00 82.44 258 ARG A CA 1
ATOM 1977 C C . ARG A 1 258 ? 16.134 12.009 -21.719 1.00 82.44 258 ARG A C 1
ATOM 1979 O O . ARG A 1 258 ? 16.654 12.677 -20.800 1.00 82.44 258 ARG A O 1
#

Mean predi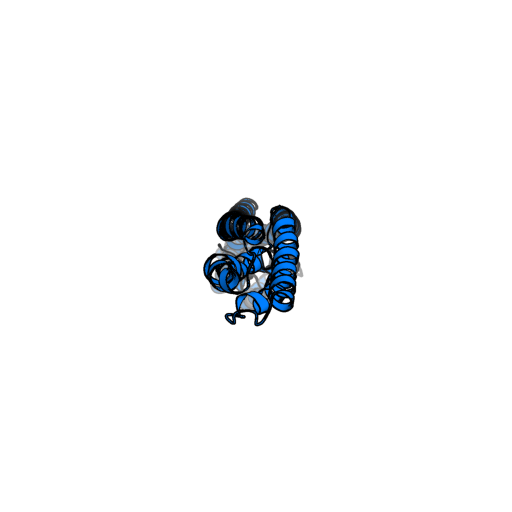cted aligned error: 8.57 Å